Protein 1G1H (pdb70)

Organism: Homo sapiens (NCBI:txid9606)

GO terms:
  GO:0004721 phosphoprotein phosphatase activity (F, IMP)
  GO:0043407 negative regulation of MAP kinase activity (P, IMP)
  GO:2000646 positive regulation of receptor catabolic process (P, IMP)
  GO:0033157 regulation of intracellular protein transport (P, IMP)
  GO:0098554 cytoplasmic side of endoplasmic reticulum membrane (C, IDA)
  GO:1903898 negative regulation of PERK-mediated unfolded protein response (P, IDA)
  GO:0034620 cellular response to unfolded protein (P, TAS)
  GO:1903896 positive regulation of IRE1-mediated unfolded protein response (P, TAS)
  GO:0032991 protein-containing complex (C, IDA)
  GO:0004725 protein tyrosine phosphatase activity (F, IDA)
  GO:0035335 peptidyl-tyrosine dephosphorylation (P, IDA)
  GO:0005769 early endosome (C, IDA)
  GO:0005886 plasma membrane (C, IDA)
  GO:0030100 regulation of endocytosis (P, IDA)
  GO:0030968 endoplasmic reticulum unfolded protein response (P, IDA)
  GO:0035335 peptidyl-tyrosine dephosphorylation (P, IMP)
  GO:0035791 platelet-derived growth factor receptor-beta signaling pathway (P, IMP)
  GO:0009966 regulation of signal transduction (P, IMP)
  GO:0030036 actin cytoskeleton organization (P, IMP)
  GO:1902202 regulation of hepatocyte growth factor receptor signaling pathway (P, IMP)

InterPro domains:
  IPR000242 Tyrosine-specific protein phosphatase, PTPase domain [PF00102] (40-276)
  IPR000242 Tyrosine-specific protein phosphatase, PTPase domain [PR00700] (65-72)
  IPR000242 Tyrosine-specific protein phosphatase, PTPase domain [PR00700] (81-101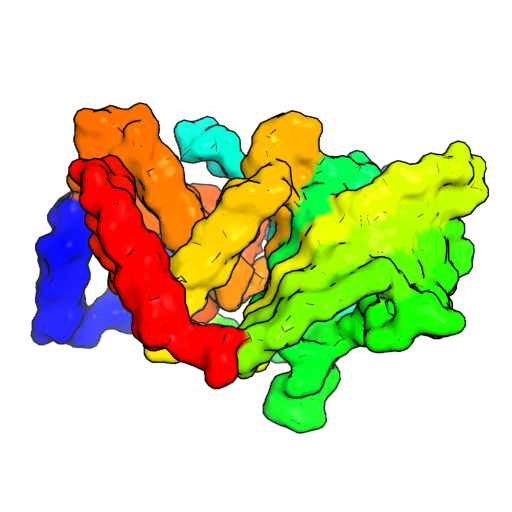)
  IPR000242 Tyrosine-specific protein phosphatase, PTPase domain [PR00700] (169-186)
  IPR000242 Tyrosine-specific protein phosphatase, PTPase domain [PR00700] (210-228)
  IPR000242 Tyrosine-specific protein phosphatase, PTPase domain [PR00700] (244-259)
  IPR000242 Tyrosine-specific protein phosphatase, PTPase domain [PR00700] (260-270)
  IPR000242 Tyrosine-specific protein phosphatase, P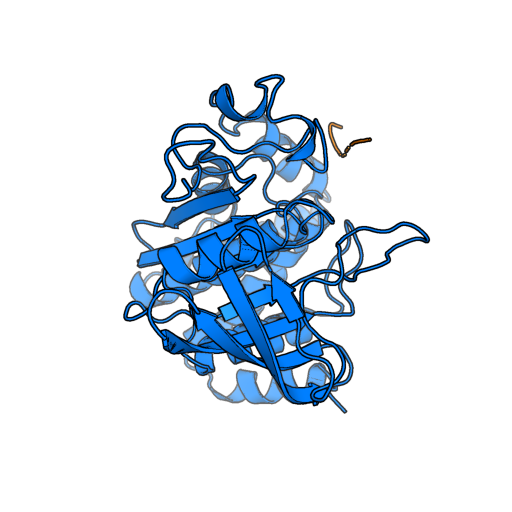TPase domain [PS50055] (3-277)
  IPR000242 Tyrosine-specific protein phosphatase, PTPase domain [SM00194] (15-279)
  IPR000387 Tyrosine-specific protein phosphatases domain [PS50056] (189-268)
  IPR003595 Protein-tyrosine phosphatase, catalytic [SM00404] (170-276)
  IPR012265 Protein-tyrosine phosphatase, non-receptor type-1/2 [PIRSF000926] (3-431)
  IPR016130 Protein-tyrosine phosphatase, active site [PS00383] (213-223)
  IPR029021 Protein-tyrosine phosphatase-like [G3DSA:3.90.190.10] (1-298)
  IPR029021 Protein-tyrosine phosphatase-like [SSF52799] (3-294)
  IPR051985 Non-receptor type tyrosine-specific phosphatase [PTHR46047] (1-428)

Solvent-accessible surface area: 14409 Å² total

Nearest PDB structures (foldseek):
  1g1f-assembly1_A  TM=1.000E+00  e=1.119E-59  Homo sapiens
  7s4f-assembly1_A  TM=9.954E-01  e=8.866E-60  Homo sapiens
  2nta-assembly1_A  TM=9.945E-01  e=3.015E-59  Homo sapiens
  6pg0-assembly1_A  TM=9.961E-01  e=5.724E-59  Homo sapiens
  8exi-assembly1_A  TM=9.938E-01  e=1.295E-58  Homo sapiens

Structure (mmCIF, N/CA/C/O backbone):
data_1G1H
#
_entry.id   1G1H
#
_cell.length_a   44.827
_cell.length_b   90.112
_cell.length_c   53.591
_cell.angle_alpha   90.00
_cell.angle_beta   99.21
_cell.angle_gamma   90.00
#
_symmetry.space_group_name_H-M   'P 1 21 1'
#
loop_
_entity.id
_entity.type
_entity.pdbx_description
1 polymer 'PROTEIN TYROSINE PHOSPHATASE 1B'
2 polymer 'BI-PHOSPHORYLATED PEPTIDE FROM THE INSULIN RECEPTOR KINASE'
3 water water
#
loop_
_atom_site.group_PDB
_atom_site.id
_atom_site.type_symbol
_atom_site.label_atom_id
_atom_site.label_alt_id
_atom_site.label_comp_id
_atom_site.label_asym_id
_atom_site.label_entity_id
_atom_site.label_seq_id
_atom_site.pdbx_PDB_ins_code
_atom_site.Cartn_x
_atom_site.Cartn_y
_atom_site.Cartn_z
_atom_site.occupancy
_atom_site.B_iso_or_equiv
_atom_site.auth_seq_id
_atom_site.auth_comp_id
_atom_site.auth_asym_id
_atom_site.auth_atom_id
_atom_site.pdbx_PDB_model_num
ATOM 1 N N . MET A 1 1 ? 7.433 17.975 24.165 1.00 66.05 1 MET A N 1
ATOM 2 C CA . MET A 1 1 ? 6.076 17.902 24.779 1.00 65.91 1 MET A CA 1
ATOM 3 C C . MET A 1 1 ? 5.867 16.527 25.428 1.00 65.07 1 MET A C 1
ATOM 4 O O . MET A 1 1 ? 4.807 16.269 26.008 1.00 65.57 1 MET A O 1
ATOM 9 N N . GLU A 1 2 ? 6.903 15.678 25.365 1.00 63.15 2 GLU A N 1
ATOM 10 C CA . GLU A 1 2 ? 6.925 14.294 25.891 1.00 61.23 2 GLU A CA 1
ATOM 11 C C . GLU A 1 2 ? 5.980 13.403 25.076 1.00 59.80 2 GLU A C 1
ATOM 12 O O . GLU A 1 2 ? 4.763 13.612 25.078 1.00 58.61 2 GLU A O 1
ATOM 18 N N . MET A 1 3 ? 6.553 12.370 24.456 1.00 59.00 3 MET A N 1
ATOM 19 C CA . MET A 1 3 ? 5.824 11.444 23.582 1.00 58.29 3 MET A CA 1
ATOM 20 C C . MET A 1 3 ? 4.607 10.655 24.068 1.00 57.11 3 MET A C 1
ATOM 21 O O . MET A 1 3 ? 3.640 10.542 23.316 1.00 57.19 3 MET A O 1
ATOM 26 N N . GLU A 1 4 ? 4.634 10.126 25.295 1.00 56.26 4 GLU A N 1
ATOM 27 C CA . GLU A 1 4 ? 3.496 9.349 25.811 1.00 55.87 4 GLU A CA 1
ATOM 28 C C . GLU A 1 4 ? 2.282 10.228 26.131 1.00 55.07 4 GLU A C 1
ATOM 29 O O . GLU A 1 4 ? 1.140 9.815 25.913 1.00 55.00 4 GLU A O 1
ATOM 35 N N . LYS A 1 5 ? 2.547 11.451 26.593 1.00 54.26 5 LYS A N 1
ATOM 36 C CA . LYS A 1 5 ? 1.501 12.426 26.911 1.00 53.37 5 LYS A CA 1
ATOM 37 C C . LYS A 1 5 ? 0.924 12.977 25.598 1.00 52.09 5 LYS A C 1
ATOM 38 O O . LYS A 1 5 ? -0.286 13.208 25.493 1.00 51.35 5 LYS A O 1
ATOM 44 N N . GLU A 1 6 ? 1.788 13.115 24.591 1.00 50.83 6 GLU A N 1
ATOM 45 C CA . GLU A 1 6 ? 1.392 13.610 23.274 1.00 49.97 6 GLU A CA 1
ATOM 46 C C . GLU A 1 6 ? 0.554 12.566 22.520 1.00 50.22 6 GLU A C 1
ATOM 47 O O . GLU A 1 6 ? -0.412 12.922 21.850 1.00 48.99 6 GLU A O 1
ATOM 53 N N . PHE A 1 7 ? 0.898 11.287 22.700 1.00 50.93 7 PHE A N 1
ATOM 54 C CA . PHE A 1 7 ? 0.208 10.151 22.068 1.00 52.16 7 PHE A CA 1
ATOM 55 C C . PHE A 1 7 ? -1.271 10.065 22.478 1.00 52.98 7 PHE A C 1
ATOM 56 O O . PHE A 1 7 ? -2.155 10.010 21.615 1.00 53.04 7 PHE A O 1
ATOM 64 N N . GLU A 1 8 ? -1.510 10.045 23.792 1.00 53.56 8 GLU A N 1
ATOM 65 C CA . GLU A 1 8 ? -2.850 9.952 24.382 1.00 54.70 8 GLU A CA 1
ATOM 66 C C . GLU A 1 8 ? -3.776 11.110 24.010 1.00 54.30 8 GLU A C 1
ATOM 67 O O . GLU A 1 8 ? -4.981 10.916 23.856 1.00 53.97 8 GLU A O 1
ATOM 73 N N . GLN A 1 9 ? -3.184 12.289 23.814 1.00 54.47 9 GLN A N 1
ATOM 74 C CA . GLN A 1 9 ? -3.902 13.512 23.444 1.00 55.06 9 GLN A CA 1
ATOM 75 C C . GLN A 1 9 ? -4.431 13.446 22.000 1.00 54.31 9 GLN A C 1
ATOM 76 O O . GLN A 1 9 ? -5.596 13.763 21.747 1.00 53.30 9 GLN A O 1
ATOM 82 N N . ILE A 1 10 ? -3.567 13.011 21.079 1.00 53.78 10 ILE A N 1
ATOM 83 C CA . ILE A 1 10 ? -3.894 12.892 19.652 1.00 53.03 10 ILE A CA 1
ATOM 84 C C . ILE A 1 10 ? -4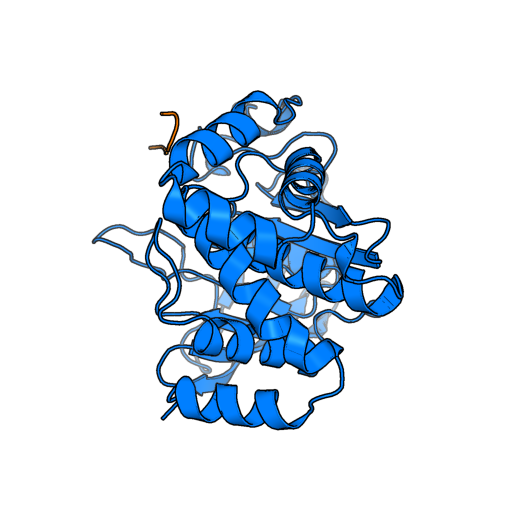.860 11.725 19.376 1.00 52.87 10 ILE A C 1
ATOM 85 O O . ILE A 1 10 ? -5.685 11.802 18.462 1.00 51.67 10 ILE A O 1
ATOM 90 N N . ASP A 1 11 ? -4.774 10.674 20.193 1.00 53.49 11 ASP A N 1
ATOM 91 C CA . ASP A 1 11 ? -5.646 9.505 20.059 1.00 54.72 11 ASP A CA 1
ATOM 92 C C . ASP A 1 11 ? -7.049 9.779 20.628 1.00 55.42 11 ASP A C 1
ATOM 93 O O . ASP A 1 11 ? -8.021 9.124 20.240 1.00 55.40 11 ASP A O 1
ATOM 98 N N . LYS A 1 12 ? -7.138 10.760 21.533 1.00 56.15 12 LYS A N 1
ATOM 99 C CA . LYS A 1 12 ? -8.403 11.175 22.153 1.00 56.82 12 LYS A CA 1
ATOM 100 C C . LYS A 1 12 ? -9.095 12.190 21.229 1.00 56.00 12 LYS A C 1
ATOM 101 O O . LYS A 1 12 ? -10.324 12.206 21.123 1.00 55.80 12 LYS A O 1
ATOM 107 N N . SER A 1 13 ? -8.286 13.013 20.557 1.00 55.50 13 SER A N 1
ATOM 108 C CA . SER A 1 13 ? -8.769 14.036 19.623 1.00 54.63 13 SER A CA 1
ATOM 109 C C . SER A 1 13 ? -9.028 13.480 18.225 1.00 53.54 13 SER A C 1
ATOM 110 O O . SER A 1 13 ? -9.810 14.060 17.466 1.00 53.22 13 SER A O 1
ATOM 113 N N . GLY A 1 14 ? -8.351 12.374 17.895 1.00 52.88 14 GLY A N 1
ATOM 114 C CA . GLY A 1 14 ? -8.477 11.726 16.591 1.00 51.80 14 GLY A CA 1
ATOM 115 C C . GLY A 1 14 ? -7.923 12.569 15.451 1.00 51.30 14 GLY A C 1
ATOM 116 O O . GLY A 1 14 ? -8.495 12.593 14.356 1.00 51.37 14 GLY A O 1
ATOM 117 N N . SER A 1 15 ? -6.816 13.261 15.720 1.00 50.08 15 SER A N 1
ATOM 118 C CA . SER A 1 15 ? -6.182 14.146 14.744 1.00 49.22 15 SER A CA 1
ATOM 119 C C . SER A 1 15 ? -4.859 13.641 14.142 1.00 47.71 15 SER A C 1
ATOM 120 O O . SER A 1 15 ? -3.987 14.448 13.788 1.00 46.56 15 SER A O 1
ATOM 123 N N . TRP A 1 16 ? -4.739 12.320 13.971 1.00 45.72 16 TRP A N 1
ATOM 124 C CA . TRP A 1 16 ? -3.532 11.705 13.403 1.00 44.32 16 TRP A CA 1
ATOM 125 C C . TRP A 1 16 ? -3.210 12.080 11.961 1.00 44.38 16 TRP A C 1
ATOM 126 O O . TRP A 1 16 ? -2.037 12.153 11.592 1.00 45.13 16 TRP A O 1
ATOM 137 N N . ALA A 1 17 ? -4.250 12.362 11.175 1.00 43.85 17 ALA A N 1
ATOM 138 C CA . ALA A 1 17 ? -4.106 12.756 9.773 1.00 43.48 17 ALA A CA 1
ATOM 139 C C . ALA A 1 17 ? -3.653 14.214 9.644 1.00 43.42 17 ALA A C 1
ATOM 140 O O . ALA A 1 17 ? -2.935 14.566 8.705 1.00 44.74 17 ALA A O 1
ATOM 142 N N . ALA A 1 18 ? -4.052 15.040 10.613 1.00 42.67 18 ALA A N 1
ATOM 143 C CA . ALA A 1 18 ? -3.708 16.462 10.651 1.00 41.84 18 ALA A CA 1
ATOM 144 C C . ALA A 1 18 ? -2.261 16.671 11.077 1.00 41.69 18 ALA A C 1
ATOM 145 O O . ALA A 1 18 ? -1.583 17.556 10.551 1.00 42.96 18 ALA A O 1
ATOM 147 N N . ILE A 1 19 ? -1.800 15.848 12.023 1.00 40.30 19 ILE A N 1
ATOM 148 C CA . ILE A 1 19 ? -0.424 15.894 12.535 1.00 39.17 19 ILE A CA 1
ATOM 149 C C . ILE A 1 19 ? 0.535 15.462 11.410 1.00 38.32 19 ILE A C 1
ATOM 150 O O . ILE A 1 19 ? 1.567 16.102 11.192 1.00 37.57 19 ILE A O 1
ATOM 155 N N . TYR A 1 20 ? 0.123 14.439 10.656 1.00 37.08 20 TYR A N 1
ATOM 156 C CA . TYR A 1 20 ? 0.895 13.891 9.540 1.00 35.96 20 TYR A CA 1
ATOM 157 C C . TYR A 1 20 ? 0.960 14.826 8.320 1.00 36.96 20 TYR A C 1
ATOM 158 O O . TYR A 1 20 ? 2.016 14.939 7.691 1.00 37.26 20 TYR A O 1
ATOM 167 N N . GLN A 1 21 ? -0.152 15.488 7.997 1.00 38.11 21 GLN A N 1
ATOM 168 C CA . GLN A 1 21 ? -0.198 16.420 6.863 1.00 39.04 21 GLN A CA 1
ATOM 169 C C . GLN A 1 21 ? 0.619 17.691 7.116 1.00 38.60 21 GLN A C 1
ATOM 170 O O . GLN A 1 21 ? 1.052 18.360 6.175 1.00 39.14 21 GLN A O 1
ATOM 176 N N . ASP A 1 22 ? 0.862 17.976 8.396 1.00 38.44 22 ASP A N 1
ATOM 177 C CA . ASP A 1 22 ? 1.638 19.134 8.835 1.00 39.32 22 ASP A CA 1
ATOM 178 C C . ASP A 1 22 ? 3.136 18.875 8.624 1.00 38.76 22 ASP A C 1
ATOM 179 O O . ASP A 1 22 ? 3.901 19.805 8.359 1.00 38.16 22 ASP A O 1
ATOM 184 N N . ILE A 1 23 ? 3.526 17.599 8.724 1.00 38.17 23 ILE A N 1
ATOM 185 C CA . ILE A 1 23 ? 4.905 17.144 8.528 1.00 37.37 23 ILE A CA 1
ATOM 186 C C . ILE A 1 23 ? 5.256 17.192 7.031 1.00 37.10 23 ILE A C 1
ATOM 187 O O . ILE A 1 23 ? 6.387 17.536 6.673 1.00 36.85 23 ILE A O 1
ATOM 192 N N . ARG A 1 24 ? 4.262 16.929 6.176 1.00 36.31 24 ARG A N 1
ATOM 193 C CA . ARG A 1 24 ? 4.433 16.958 4.717 1.00 36.82 24 ARG A CA 1
ATOM 194 C C . ARG A 1 24 ? 4.616 18.382 4.189 1.00 37.59 24 ARG A C 1
ATOM 195 O O . ARG A 1 24 ? 5.357 18.608 3.228 1.00 38.67 24 ARG A O 1
ATOM 203 N N . HIS A 1 25 ? 3.963 19.333 4.860 1.00 38.04 25 HIS A N 1
ATOM 204 C CA . HIS A 1 25 ? 4.010 20.754 4.514 1.00 37.62 25 HIS A CA 1
ATOM 205 C C . HIS A 1 25 ? 5.358 21.381 4.887 1.00 36.72 25 HIS A C 1
ATOM 206 O O . HIS A 1 25 ? 5.890 22.212 4.147 1.00 35.95 25 HIS A O 1
ATOM 213 N N . GLU A 1 26 ? 5.906 20.953 6.023 1.00 36.53 26 GLU A N 1
ATOM 214 C CA . GLU A 1 26 ? 7.180 21.458 6.530 1.00 36.17 26 GLU A CA 1
ATOM 215 C C . GLU A 1 26 ? 8.425 20.747 5.986 1.00 35.04 26 GLU A C 1
ATOM 216 O O . GLU A 1 26 ? 9.549 21.213 6.200 1.00 34.91 26 GLU A O 1
ATOM 222 N N . ALA A 1 27 ? 8.216 19.648 5.259 1.00 33.39 27 ALA A N 1
ATOM 223 C CA . ALA A 1 27 ? 9.297 18.845 4.679 1.00 31.81 27 ALA A CA 1
ATOM 224 C C . ALA A 1 27 ? 10.142 19.573 3.632 1.00 31.28 27 ALA A C 1
ATOM 225 O O . ALA A 1 27 ? 9.640 20.432 2.894 1.00 30.88 27 ALA A O 1
ATOM 227 N N . SER A 1 28 ? 11.427 19.218 3.591 1.00 30.13 28 SER A N 1
ATOM 228 C CA . SER A 1 28 ? 12.405 19.800 2.667 1.00 29.23 28 SER A CA 1
ATOM 229 C C . SER A 1 28 ? 12.169 19.416 1.208 1.00 28.68 28 SER A C 1
ATOM 230 O O . SER A 1 28 ? 11.624 18.344 0.917 1.00 27.55 28 SER A O 1
ATOM 233 N N . ASP A 1 29 ? 12.614 20.296 0.308 1.00 28.53 29 ASP A N 1
ATOM 234 C CA . ASP A 1 29 ? 12.519 20.096 -1.136 1.00 28.60 29 ASP A CA 1
ATOM 235 C C . ASP A 1 29 ? 13.883 20.477 -1.726 1.00 27.52 29 ASP A C 1
ATOM 236 O O . ASP A 1 29 ? 14.276 21.648 -1.690 1.00 28.59 29 ASP A O 1
ATOM 241 N N . PHE A 1 30 ? 14.620 19.474 -2.208 1.00 25.13 30 PHE A N 1
ATOM 242 C CA . PHE A 1 30 ? 15.948 19.673 -2.811 1.00 23.50 30 PHE A CA 1
ATOM 243 C C . PHE A 1 30 ? 15.948 19.140 -4.252 1.00 23.40 30 PHE A C 1
ATOM 244 O O . PHE A 1 30 ? 15.080 18.340 -4.598 1.00 22.88 30 PHE A O 1
ATOM 252 N N . PRO A 1 31 ? 16.889 19.598 -5.122 1.00 23.91 31 PRO A N 1
ATOM 253 C CA . PRO A 1 31 ? 16.914 19.101 -6.514 1.00 24.59 31 PRO A CA 1
ATOM 254 C C . PRO A 1 31 ? 17.308 17.626 -6.683 1.00 24.36 31 PRO A C 1
ATOM 255 O O . PRO A 1 31 ? 18.091 17.098 -5.891 1.00 23.56 31 PRO A O 1
ATOM 259 N N . CYS A 1 32 ? 16.757 16.996 -7.726 1.00 24.44 32 CYS A N 1
ATOM 260 C CA . CYS A 1 32 ? 17.015 15.591 -8.093 1.00 25.16 32 CYS A CA 1
ATOM 261 C C . CYS A 1 32 ? 17.353 15.568 -9.595 1.00 25.19 32 CYS A C 1
ATOM 262 O O . CYS A 1 32 ? 16.845 14.732 -10.350 1.00 24.34 32 CYS A O 1
ATOM 265 N N . ARG A 1 33 ? 18.244 16.472 -9.999 1.00 25.92 33 ARG A N 1
ATOM 266 C CA . ARG A 1 33 ? 18.672 16.650 -11.392 1.00 26.89 33 ARG A CA 1
ATOM 267 C C . ARG A 1 33 ? 19.251 15.419 -12.116 1.00 26.63 33 ARG A C 1
ATOM 268 O O . ARG A 1 33 ? 18.844 15.129 -13.246 1.00 25.77 33 ARG A O 1
ATOM 276 N N . VAL A 1 34 ? 20.167 14.696 -11.459 1.00 25.64 34 VAL A N 1
ATOM 277 C CA . VAL A 1 34 ? 20.802 13.494 -12.036 1.00 24.55 34 VAL A CA 1
ATOM 278 C C . VAL A 1 34 ? 19.789 12.355 -12.238 1.00 24.51 34 VAL A C 1
ATOM 279 O O . VAL A 1 34 ? 19.855 11.625 -13.232 1.00 24.50 34 VAL A O 1
ATOM 283 N N . ALA A 1 35 ? 18.837 12.249 -11.311 1.00 23.78 35 ALA A N 1
ATOM 284 C CA . ALA A 1 35 ? 17.795 11.226 -11.350 1.00 23.10 35 ALA A CA 1
ATOM 285 C C . ALA A 1 35 ? 16.796 11.398 -12.493 1.00 23.64 35 ALA A C 1
ATOM 286 O O . ALA A 1 35 ? 16.314 10.407 -13.047 1.00 22.64 35 ALA A O 1
ATOM 288 N N . LYS A 1 36 ? 16.528 12.656 -12.854 1.00 24.44 36 LYS A N 1
ATOM 289 C CA . LYS A 1 36 ? 15.592 13.008 -13.931 1.00 25.33 36 LYS A CA 1
ATOM 290 C C . LYS A 1 36 ? 16.197 12.986 -15.334 1.00 24.71 36 LYS A C 1
ATOM 291 O O . LYS A 1 36 ? 15.468 13.126 -16.314 1.00 25.85 36 LYS A O 1
ATOM 297 N N . LEU A 1 37 ? 17.519 12.802 -15.421 1.00 23.91 37 LEU A N 1
ATOM 298 C CA . LEU A 1 37 ? 18.256 12.739 -16.692 1.00 24.92 37 LEU A CA 1
ATOM 299 C C . LEU A 1 37 ? 17.708 11.596 -17.573 1.00 25.86 37 LEU A C 1
ATOM 300 O O . LEU A 1 37 ? 17.448 10.499 -17.062 1.00 26.27 37 LEU A O 1
ATOM 305 N N . PRO A 1 38 ? 17.457 11.857 -18.883 1.00 26.29 38 PRO A N 1
ATOM 306 C CA . PRO A 1 38 ? 16.923 10.852 -19.821 1.00 26.41 38 PRO A CA 1
ATOM 307 C C . PRO A 1 38 ? 17.586 9.472 -19.854 1.00 26.45 38 PRO A C 1
ATOM 308 O O . PRO A 1 38 ? 16.886 8.461 -19.905 1.00 26.54 38 PRO A O 1
ATOM 312 N N . LYS A 1 39 ? 18.918 9.437 -19.758 1.00 26.41 39 LYS A N 1
ATOM 313 C CA . LYS A 1 39 ? 19.683 8.185 -19.773 1.00 26.16 39 LYS A CA 1
ATOM 314 C C . LYS A 1 39 ? 19.460 7.293 -18.541 1.00 26.05 39 LYS A C 1
ATOM 315 O O . LYS A 1 39 ? 19.706 6.085 -18.591 1.00 25.61 39 LYS A O 1
ATOM 321 N N . ASN A 1 40 ? 18.964 7.902 -17.463 1.00 25.79 40 ASN A N 1
ATOM 322 C CA . ASN A 1 40 ? 18.702 7.212 -16.201 1.00 26.32 40 ASN A CA 1
ATOM 323 C C . ASN A 1 40 ? 17.245 6.798 -15.970 1.00 27.27 40 ASN A C 1
ATOM 324 O O . ASN A 1 40 ? 16.894 6.350 -14.874 1.00 28.35 40 ASN A O 1
ATOM 329 N N . LYS A 1 41 ? 16.420 6.899 -17.015 1.00 28.46 41 LYS A N 1
ATOM 330 C CA . LYS A 1 41 ? 14.994 6.549 -16.963 1.00 30.33 41 LYS A CA 1
ATOM 331 C C . LYS A 1 41 ? 14.762 5.080 -16.571 1.00 30.14 41 LYS A C 1
ATOM 332 O O . LYS A 1 41 ? 13.932 4.789 -15.701 1.00 29.77 41 LYS A O 1
ATOM 338 N N . ASN A 1 42 ? 15.550 4.178 -17.162 1.00 29.62 42 ASN A N 1
ATOM 339 C CA . ASN A 1 42 ? 15.445 2.743 -16.882 1.00 29.41 42 ASN A CA 1
ATOM 340 C C . ASN A 1 42 ? 16.145 2.271 -15.589 1.00 27.32 42 ASN A C 1
ATOM 341 O O . ASN A 1 42 ? 16.232 1.070 -15.323 1.00 27.15 42 ASN A O 1
ATOM 346 N N . ARG A 1 43 ? 16.660 3.225 -14.811 1.00 25.20 43 ARG A N 1
ATOM 347 C CA . ARG A 1 43 ? 17.316 2.932 -13.534 1.00 23.21 43 ARG A CA 1
ATOM 348 C C . ARG A 1 43 ? 16.403 3.299 -12.353 1.00 22.64 43 ARG A C 1
ATOM 349 O O . ARG A 1 43 ? 16.736 3.033 -11.193 1.00 22.12 43 ARG A O 1
ATOM 357 N N . ASN A 1 44 ? 15.237 3.870 -12.674 1.00 21.79 44 ASN A N 1
ATOM 358 C CA . ASN A 1 44 ? 14.226 4.277 -11.690 1.00 21.52 44 ASN A CA 1
ATOM 359 C C . ASN A 1 44 ? 12.949 3.413 -11.782 1.00 22.38 44 ASN A C 1
ATOM 360 O O . ASN A 1 44 ? 12.328 3.324 -12.849 1.00 22.24 44 ASN A O 1
ATOM 365 N N . ARG A 1 45 ? 12.553 2.800 -10.660 1.00 22.29 45 ARG A N 1
ATOM 366 C CA . ARG A 1 45 ? 11.349 1.953 -10.594 1.00 23.00 45 ARG A CA 1
ATOM 367 C C . ARG A 1 45 ? 10.058 2.788 -10.656 1.00 23.82 45 ARG A C 1
ATOM 368 O O . ARG A 1 45 ? 9.099 2.414 -11.338 1.00 24.37 45 ARG A O 1
ATOM 376 N N . TYR A 1 46 ? 10.048 3.907 -9.933 1.00 23.48 46 TYR A N 1
ATOM 377 C CA . TYR A 1 46 ? 8.907 4.822 -9.893 1.00 23.11 46 TYR A CA 1
ATOM 378 C C . TYR A 1 46 ? 9.386 6.222 -10.269 1.00 24.27 46 TYR A C 1
ATOM 379 O O . TYR A 1 46 ? 10.438 6.665 -9.799 1.00 25.41 46 TYR A O 1
ATOM 388 N N . ARG A 1 47 ? 8.600 6.927 -11.083 1.00 25.27 47 ARG A N 1
ATOM 389 C CA . ARG A 1 47 ? 8.952 8.282 -11.524 1.00 26.48 47 ARG A CA 1
ATOM 390 C C . ARG A 1 47 ? 8.708 9.369 -10.470 1.00 26.00 47 ARG A C 1
ATOM 391 O O . ARG A 1 47 ? 9.150 10.512 -10.633 1.00 25.00 47 ARG A O 1
ATOM 399 N N . ASP A 1 48 ? 8.006 9.000 -9.399 1.00 24.78 48 ASP A N 1
ATOM 400 C CA . ASP A 1 48 ? 7.695 9.919 -8.307 1.00 24.39 48 ASP A CA 1
ATOM 401 C C . ASP A 1 48 ? 8.569 9.755 -7.047 1.00 23.49 48 ASP A C 1
ATOM 402 O O . ASP A 1 48 ? 8.366 10.456 -6.050 1.00 23.62 48 ASP A O 1
ATOM 407 N N . VAL A 1 49 ? 9.491 8.790 -7.079 1.00 22.30 49 VAL A N 1
ATOM 408 C CA . VAL A 1 49 ? 10.431 8.552 -5.973 1.00 21.11 49 VAL A CA 1
ATOM 409 C C . VAL A 1 49 ? 11.856 8.667 -6.543 1.00 20.08 49 VAL A C 1
ATOM 410 O O . VAL A 1 49 ? 12.314 7.797 -7.292 1.00 19.65 49 VAL A O 1
ATOM 414 N N . SER A 1 50 ? 12.540 9.746 -6.166 1.00 19.13 50 SER A N 1
ATOM 415 C CA . SER A 1 50 ? 13.894 10.041 -6.632 1.00 18.93 50 SER A CA 1
ATOM 416 C C . SER A 1 50 ? 14.814 10.524 -5.503 1.00 19.60 50 SER A C 1
ATOM 417 O O . SER A 1 50 ? 14.339 11.111 -4.523 1.00 19.96 50 SER A O 1
ATOM 420 N N . PRO A 1 51 ? 16.137 10.237 -5.594 1.00 19.44 51 PRO A N 1
ATOM 421 C CA . PRO A 1 51 ? 17.059 10.696 -4.544 1.00 18.57 51 PRO A CA 1
ATOM 422 C C . PRO A 1 51 ? 17.554 12.124 -4.823 1.00 18.03 51 PRO A C 1
ATOM 423 O O . PRO A 1 51 ? 17.687 12.512 -5.986 1.00 20.67 51 PRO A O 1
ATOM 427 N N . PHE A 1 52 ? 17.806 12.899 -3.768 1.00 17.26 52 PHE A N 1
ATOM 428 C CA . PHE A 1 52 ? 18.341 14.265 -3.903 1.00 15.78 52 PHE A CA 1
ATOM 429 C C . PHE A 1 52 ? 19.810 14.165 -4.375 1.00 15.37 52 PHE A C 1
ATOM 430 O O . PHE A 1 52 ? 20.491 13.183 -4.066 1.00 13.45 52 PHE A O 1
ATOM 438 N N . ASP A 1 53 ? 20.289 15.177 -5.105 1.00 15.92 53 ASP A N 1
ATOM 439 C CA . ASP A 1 53 ? 21.673 15.206 -5.612 1.00 16.14 53 ASP A CA 1
ATOM 440 C C . ASP A 1 53 ? 22.738 15.256 -4.506 1.00 16.33 53 ASP A C 1
ATOM 441 O O . ASP A 1 53 ? 23.784 14.608 -4.621 1.00 17.00 53 ASP A O 1
ATOM 446 N N . HIS A 1 54 ? 22.429 15.956 -3.413 1.00 15.54 54 HIS A N 1
ATOM 447 C CA . HIS A 1 54 ? 23.367 16.117 -2.301 1.00 17.03 54 HIS A CA 1
ATOM 448 C C . HIS A 1 54 ? 23.652 14.891 -1.424 1.00 17.60 54 HIS A C 1
ATOM 449 O O . HIS A 1 54 ? 24.731 14.801 -0.831 1.00 17.85 54 HIS A O 1
ATOM 456 N N . SER A 1 55 ? 22.689 13.969 -1.352 1.00 16.73 55 SER A N 1
ATOM 457 C CA . SER A 1 55 ? 22.820 12.759 -0.535 1.00 15.67 55 SER A CA 1
ATOM 458 C C . SER A 1 55 ? 22.808 11.426 -1.287 1.00 16.11 55 SER A C 1
ATOM 459 O O . SER A 1 55 ? 22.803 10.360 -0.658 1.00 15.15 55 SER A O 1
ATOM 462 N N . ARG A 1 56 ? 22.829 11.474 -2.621 1.00 15.98 56 ARG A N 1
ATOM 463 C CA . ARG A 1 56 ? 22.821 10.249 -3.425 1.00 16.76 56 ARG A CA 1
ATOM 464 C C . ARG A 1 56 ? 24.141 9.465 -3.343 1.00 17.28 56 ARG A C 1
ATOM 465 O O . ARG 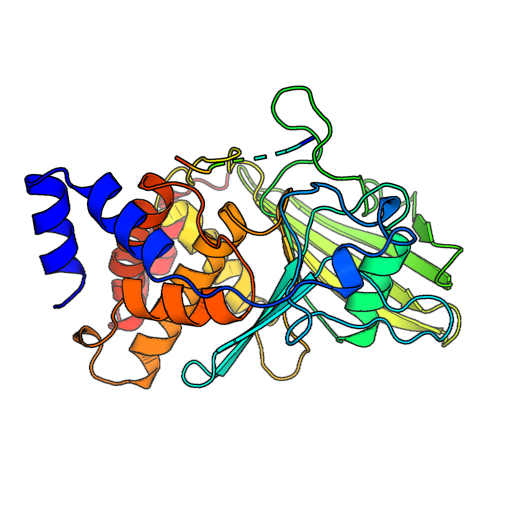A 1 56 ? 25.204 10.047 -3.082 1.00 16.29 56 ARG A O 1
ATOM 473 N N . ILE A 1 57 ? 24.038 8.141 -3.493 1.00 16.74 57 ILE A N 1
ATOM 474 C CA . ILE A 1 57 ? 25.198 7.255 -3.482 1.00 16.29 57 ILE A CA 1
ATOM 475 C C . ILE A 1 57 ? 25.724 7.154 -4.914 1.00 18.07 57 ILE A C 1
ATOM 476 O O . ILE A 1 57 ? 24.954 6.925 -5.849 1.00 18.23 57 ILE A O 1
ATOM 481 N N . LYS A 1 58 ? 27.036 7.336 -5.059 1.00 19.41 58 LYS A N 1
ATOM 482 C CA . LYS A 1 58 ? 27.714 7.271 -6.348 1.00 20.73 58 LYS A CA 1
ATOM 483 C C . LYS A 1 58 ? 28.506 5.980 -6.517 1.00 20.47 58 LYS A C 1
ATOM 484 O O . LYS A 1 58 ? 29.251 5.582 -5.625 1.00 19.48 58 LYS A O 1
ATOM 490 N N . LEU A 1 59 ? 28.309 5.320 -7.659 1.00 21.77 59 LEU A N 1
ATOM 491 C CA . LEU A 1 59 ? 29.032 4.092 -8.008 1.00 23.56 59 LEU A CA 1
ATOM 492 C C . LEU A 1 59 ? 30.429 4.525 -8.472 1.00 25.55 59 LEU A C 1
ATOM 493 O O . LEU A 1 59 ? 30.588 5.625 -9.011 1.00 25.61 59 LEU A O 1
ATOM 498 N N . HIS A 1 60 ? 31.435 3.681 -8.244 1.00 28.08 60 HIS A N 1
ATOM 499 C CA . HIS A 1 60 ? 32.810 4.015 -8.622 1.00 31.68 60 HIS A CA 1
ATOM 500 C C . HIS A 1 60 ? 33.173 3.607 -10.051 1.00 34.80 60 HIS A C 1
ATOM 501 O O . HIS A 1 60 ? 33.967 2.686 -10.267 1.00 36.48 60 HIS A O 1
ATOM 508 N N . GLN A 1 61 ? 32.554 4.278 -11.021 1.00 38.15 61 GLN A N 1
ATOM 509 C CA . GLN A 1 61 ? 32.805 4.030 -12.441 1.00 41.87 61 GLN A CA 1
ATOM 510 C C . GLN A 1 61 ? 32.614 5.282 -13.293 1.00 43.25 61 GLN A C 1
ATOM 511 O O . GLN A 1 61 ? 31.782 6.140 -12.976 1.00 43.10 61 GLN A O 1
ATOM 517 N N . GLU A 1 62 ? 33.400 5.364 -14.371 1.00 44.38 62 GLU A N 1
ATOM 518 C CA . GLU A 1 62 ? 33.404 6.496 -15.304 1.00 45.20 62 GLU A CA 1
ATOM 519 C C . GLU A 1 62 ? 32.184 6.631 -16.211 1.00 44.30 62 GLU A C 1
ATOM 520 O O . GLU A 1 62 ? 31.767 7.752 -16.518 1.00 44.58 62 GLU A O 1
ATOM 526 N N . ASP A 1 63 ? 31.624 5.492 -16.627 1.00 43.58 63 ASP A N 1
ATOM 527 C CA . ASP A 1 63 ? 30.452 5.426 -17.520 1.00 42.56 63 ASP A CA 1
ATOM 528 C C . ASP A 1 63 ? 29.228 6.173 -16.958 1.00 39.04 63 ASP A C 1
ATOM 529 O O . ASP A 1 63 ? 28.915 7.289 -17.394 1.00 38.88 63 ASP A O 1
ATOM 534 N N . ASN A 1 64 ? 28.588 5.566 -15.961 1.00 34.16 64 ASN A N 1
ATOM 535 C CA . ASN A 1 64 ? 27.411 6.126 -15.315 1.00 29.11 64 ASN A CA 1
ATOM 536 C C . ASN A 1 64 ? 27.501 5.760 -13.839 1.00 26.92 64 ASN A C 1
ATOM 537 O O . ASN A 1 64 ? 27.531 4.573 -13.496 1.00 26.42 64 ASN A O 1
ATOM 542 N N . ASP A 1 65 ? 27.516 6.783 -12.980 1.00 24.39 65 ASP A N 1
ATOM 543 C CA . ASP A 1 65 ? 27.609 6.594 -11.527 1.00 22.32 65 ASP A CA 1
ATOM 544 C C . ASP A 1 65 ? 26.263 6.553 -10.759 1.00 21.00 65 ASP A C 1
ATOM 545 O O . ASP A 1 65 ? 26.253 6.592 -9.521 1.00 20.46 65 ASP A O 1
ATOM 550 N N . TYR A 1 66 ? 25.153 6.448 -11.496 1.00 18.18 66 TYR A N 1
ATOM 551 C CA . TYR A 1 66 ? 23.812 6.459 -10.905 1.00 17.31 66 TYR A CA 1
ATOM 552 C C . TYR A 1 66 ? 23.160 5.159 -10.408 1.00 16.86 66 TYR A C 1
ATOM 553 O O . TYR A 1 66 ? 23.191 4.117 -11.073 1.00 16.99 66 TYR A O 1
ATOM 562 N N . ILE A 1 67 ? 22.476 5.320 -9.271 1.00 15.15 67 ILE A N 1
ATOM 563 C CA . ILE A 1 67 ? 21.671 4.304 -8.587 1.00 14.73 67 ILE A CA 1
ATOM 564 C C . ILE A 1 67 ? 20.661 5.092 -7.726 1.00 15.11 67 ILE A C 1
ATOM 565 O O . ILE A 1 67 ? 20.992 6.160 -7.177 1.00 14.81 67 ILE A O 1
ATOM 570 N N . ASN A 1 68 ? 19.416 4.620 -7.686 1.00 14.11 68 ASN A N 1
ATOM 571 C CA . ASN A 1 68 ? 18.369 5.266 -6.891 1.00 14.75 68 ASN A CA 1
ATOM 572 C C . ASN A 1 68 ? 18.599 4.840 -5.436 1.00 14.52 68 ASN A C 1
ATOM 573 O O . ASN A 1 68 ? 18.063 3.818 -4.984 1.00 14.97 68 ASN A O 1
ATOM 578 N N . ALA A 1 69 ? 19.455 5.607 -4.750 1.00 14.06 69 ALA A N 1
ATOM 579 C CA . ALA A 1 69 ? 19.844 5.367 -3.352 1.00 13.47 69 ALA A CA 1
ATOM 580 C C . ALA A 1 69 ? 20.277 6.654 -2.647 1.00 14.68 69 ALA A C 1
ATOM 581 O O . ALA A 1 69 ? 20.852 7.542 -3.283 1.00 13.48 69 ALA A O 1
ATOM 583 N N . SER A 1 70 ? 20.051 6.712 -1.327 1.00 15.04 70 SER A N 1
ATOM 584 C CA . SER A 1 70 ? 20.385 7.880 -0.495 1.00 15.32 70 SER A CA 1
ATOM 585 C C . SER A 1 70 ? 21.061 7.545 0.845 1.00 15.22 70 SER A C 1
ATOM 586 O O . SER A 1 70 ? 20.709 6.552 1.487 1.00 14.33 70 SER A O 1
ATOM 589 N N . LEU A 1 71 ? 21.975 8.414 1.292 1.00 15.43 71 LEU A N 1
ATOM 590 C CA . LEU A 1 71 ? 22.679 8.238 2.577 1.00 15.59 71 LEU A CA 1
ATOM 591 C C . LEU A 1 71 ? 22.032 9.106 3.646 1.00 16.81 71 LEU A C 1
ATOM 592 O O . LEU A 1 71 ? 22.056 10.337 3.540 1.00 16.63 71 LEU A O 1
ATOM 597 N N . ILE A 1 72 ? 21.438 8.459 4.653 1.00 17.68 72 ILE A N 1
ATOM 598 C CA . ILE A 1 72 ? 20.803 9.158 5.773 1.00 20.23 72 ILE A CA 1
ATOM 599 C C . ILE A 1 72 ? 21.864 9.204 6.883 1.00 22.88 72 ILE A C 1
ATOM 600 O O . ILE A 1 72 ? 22.191 8.168 7.475 1.00 23.12 72 ILE A O 1
ATOM 605 N N . LYS A 1 73 ? 22.400 10.397 7.141 1.00 24.15 73 LYS A N 1
ATOM 606 C CA . LYS A 1 73 ? 23.445 10.602 8.145 1.00 27.01 73 LYS A CA 1
ATOM 607 C C . LYS A 1 73 ? 22.905 11.337 9.372 1.00 27.29 73 LYS A C 1
ATOM 608 O O . LYS A 1 73 ? 22.631 12.538 9.313 1.00 28.54 73 LYS A O 1
ATOM 614 N N . MET A 1 74 ? 22.720 10.599 10.467 1.00 28.00 74 MET A N 1
ATOM 615 C CA . MET A 1 74 ? 22.205 11.167 11.721 1.00 29.51 74 MET A CA 1
ATOM 616 C C . MET A 1 74 ? 23.364 11.514 12.659 1.00 29.78 74 MET A C 1
ATOM 617 O O . MET A 1 74 ? 23.913 10.646 13.342 1.00 28.43 74 MET A O 1
ATOM 622 N N . GLU A 1 75 ? 23.701 12.804 12.670 1.00 31.10 75 GLU A N 1
ATOM 623 C CA . GLU A 1 75 ? 24.801 13.402 13.437 1.00 33.21 75 GLU A CA 1
ATOM 624 C C . GLU A 1 75 ? 24.861 13.101 14.939 1.00 33.00 75 GLU A C 1
ATOM 625 O O . GLU A 1 75 ? 25.828 12.491 15.408 1.00 32.98 75 GLU A O 1
ATOM 631 N N . GLU A 1 76 ? 23.821 13.510 15.668 1.00 33.10 76 GLU A N 1
ATOM 632 C CA . GLU A 1 76 ? 23.728 13.332 17.120 1.00 33.52 76 GLU A CA 1
ATOM 633 C C . GLU A 1 76 ? 23.597 11.872 17.574 1.00 33.72 76 GLU A C 1
ATOM 634 O O . GLU A 1 76 ? 24.168 11.489 18.600 1.00 34.52 76 GLU A O 1
ATOM 640 N N . ALA A 1 77 ? 22.866 11.066 16.801 1.00 32.56 77 ALA A N 1
ATOM 641 C CA . ALA A 1 77 ? 22.656 9.652 17.116 1.00 31.78 77 ALA A CA 1
ATOM 642 C C . ALA A 1 77 ? 23.838 8.750 16.748 1.00 31.61 77 ALA A C 1
ATOM 643 O O . ALA A 1 77 ? 23.926 7.617 17.229 1.00 33.19 77 ALA A O 1
ATOM 645 N N . GLN A 1 78 ? 24.747 9.274 15.921 1.00 31.11 78 GLN A N 1
ATOM 646 C CA . GLN A 1 78 ? 25.954 8.580 15.442 1.00 31.75 78 GLN A CA 1
ATOM 647 C C . GLN A 1 78 ? 25.711 7.265 14.684 1.00 30.50 78 GLN A C 1
ATOM 648 O O . GLN A 1 78 ? 26.405 6.266 14.904 1.00 29.78 78 GLN A O 1
ATOM 654 N N . ARG A 1 79 ? 24.725 7.289 13.782 1.00 28.45 79 ARG A N 1
ATOM 655 C CA . ARG A 1 79 ? 24.367 6.129 12.956 1.00 25.31 79 ARG A CA 1
ATOM 656 C C . ARG A 1 79 ? 23.973 6.555 11.543 1.00 23.30 79 ARG A C 1
ATOM 657 O O . ARG A 1 79 ? 23.308 7.576 11.352 1.00 22.57 79 ARG A O 1
ATOM 665 N N . SER A 1 80 ? 24.383 5.745 10.568 1.00 22.00 80 SER A N 1
ATOM 666 C CA . SER A 1 80 ? 24.089 5.966 9.157 1.00 19.79 80 SER A CA 1
ATOM 667 C C . SER A 1 80 ? 23.370 4.770 8.515 1.00 19.15 80 SER A C 1
ATOM 668 O O . SER A 1 80 ? 23.589 3.616 8.907 1.00 17.88 80 SER A O 1
ATOM 671 N N . TYR A 1 81 ? 22.494 5.071 7.548 1.00 17.83 81 TYR A N 1
ATOM 672 C CA . TYR A 1 81 ? 21.717 4.070 6.795 1.00 15.98 81 TYR A CA 1
ATOM 673 C C . TYR A 1 81 ? 21.702 4.454 5.310 1.00 15.32 81 TYR A C 1
ATOM 674 O O . TYR A 1 81 ? 21.786 5.642 4.965 1.00 16.76 81 TYR A O 1
ATOM 683 N N . ILE A 1 82 ? 21.595 3.453 4.441 1.00 13.45 82 ILE A N 1
ATOM 684 C CA . ILE A 1 82 ? 21.460 3.680 2.998 1.00 14.18 82 ILE A CA 1
ATOM 685 C C . ILE A 1 82 ? 20.061 3.157 2.641 1.00 14.53 82 ILE A C 1
ATOM 686 O O . ILE A 1 82 ? 19.762 1.979 2.873 1.00 14.90 82 ILE A O 1
ATOM 691 N N . LEU A 1 83 ? 19.179 4.054 2.198 1.00 14.96 83 LEU A N 1
ATOM 692 C CA . LEU A 1 83 ? 17.826 3.655 1.784 1.00 14.59 83 LEU A CA 1
ATOM 693 C C . LEU A 1 83 ? 17.753 3.655 0.260 1.00 14.35 83 LEU A C 1
ATOM 694 O O . LEU A 1 83 ? 18.064 4.660 -0.388 1.00 14.79 83 LEU A O 1
ATOM 699 N N . THR A 1 84 ? 17.365 2.512 -0.303 1.00 14.42 84 THR A N 1
ATOM 700 C CA . THR A 1 84 ? 17.276 2.337 -1.754 1.00 13.56 84 THR A CA 1
ATOM 701 C C . THR A 1 84 ? 15.969 1.647 -2.187 1.00 14.20 84 THR A C 1
ATOM 702 O O . THR A 1 84 ? 15.229 1.136 -1.357 1.00 13.57 84 THR A O 1
ATOM 706 N N . GLN A 1 85 ? 15.696 1.638 -3.489 1.00 15.54 85 GLN A N 1
ATOM 707 C CA . GLN A 1 85 ? 14.499 0.984 -4.037 1.00 16.14 85 GLN A CA 1
ATOM 708 C C . GLN A 1 85 ? 14.766 -0.516 -4.201 1.00 16.55 85 GLN A C 1
ATOM 709 O O . GLN A 1 85 ? 15.920 -0.958 -4.112 1.00 17.49 85 GLN A O 1
ATOM 715 N N . GLY A 1 86 ? 13.700 -1.281 -4.448 1.00 17.02 86 GLY A N 1
ATOM 716 C CA . GLY A 1 86 ? 13.825 -2.708 -4.707 1.00 16.71 86 GLY A CA 1
ATOM 717 C C . GLY A 1 86 ? 14.404 -2.749 -6.116 1.00 17.48 86 GLY A C 1
ATOM 718 O O . GLY A 1 86 ? 13.791 -2.179 -7.022 1.00 17.58 86 GLY A O 1
ATOM 719 N N . PRO A 1 87 ? 15.590 -3.353 -6.334 1.00 17.94 87 PRO A N 1
ATOM 720 C CA . PRO A 1 87 ? 16.189 -3.395 -7.678 1.00 19.21 87 PRO A CA 1
ATOM 721 C C . PRO A 1 87 ? 15.385 -3.986 -8.846 1.00 19.45 87 PRO A C 1
ATOM 722 O O . PRO A 1 87 ? 14.506 -4.823 -8.653 1.00 19.30 87 PRO A O 1
ATOM 726 N N . LEU A 1 88 ? 15.657 -3.437 -10.032 1.00 19.59 88 LEU A N 1
ATOM 727 C CA . LEU A 1 88 ? 15.050 -3.820 -11.308 1.00 20.69 88 LEU A CA 1
ATOM 728 C C . LEU A 1 88 ? 15.936 -4.906 -11.958 1.00 21.35 88 LEU A C 1
ATOM 729 O O . LEU A 1 88 ? 17.084 -5.083 -11.529 1.00 22.20 88 LEU A O 1
ATOM 734 N N . PRO A 1 89 ? 15.418 -5.668 -12.966 1.00 21.77 89 PRO A N 1
ATOM 735 C CA . PRO A 1 89 ? 16.226 -6.714 -13.626 1.00 22.23 89 PRO A CA 1
ATOM 736 C C . PRO A 1 89 ? 17.585 -6.261 -14.174 1.00 22.51 89 PRO A C 1
ATOM 737 O O . PRO A 1 89 ? 18.533 -7.051 -14.228 1.00 22.76 89 PRO A O 1
ATOM 741 N N . ASN A 1 90 ? 17.675 -4.975 -14.513 1.00 21.86 90 ASN A N 1
ATOM 742 C CA . ASN A 1 90 ? 18.899 -4.374 -15.049 1.00 21.66 90 ASN A CA 1
ATOM 743 C C . ASN A 1 90 ? 19.782 -3.650 -14.012 1.00 20.78 90 ASN A C 1
ATOM 744 O O . ASN A 1 90 ? 20.896 -3.242 -14.341 1.00 19.79 90 ASN A O 1
ATOM 749 N N . THR A 1 91 ? 19.285 -3.477 -12.781 1.00 19.39 91 THR A N 1
ATOM 750 C CA . THR A 1 91 ? 20.059 -2.792 -11.736 1.00 19.58 91 THR A CA 1
ATOM 751 C C . THR A 1 91 ? 20.551 -3.686 -10.588 1.00 19.26 91 THR A C 1
ATOM 752 O O . THR A 1 91 ? 21.102 -3.177 -9.609 1.00 19.21 91 THR A O 1
ATOM 756 N N . CYS A 1 92 ? 20.392 -5.008 -10.727 1.00 19.16 92 CYS A N 1
ATOM 757 C CA . CYS A 1 92 ? 20.831 -5.974 -9.708 1.00 19.64 92 CYS A CA 1
ATOM 758 C C . CYS A 1 92 ? 22.351 -5.982 -9.525 1.00 19.54 92 CYS A C 1
ATOM 759 O O . CYS A 1 92 ? 22.848 -6.215 -8.416 1.00 19.44 92 CYS A O 1
ATOM 762 N N . GLY A 1 93 ? 23.070 -5.717 -10.618 1.00 18.66 93 GLY A N 1
ATOM 763 C CA . GLY A 1 93 ? 24.524 -5.670 -10.596 1.00 18.31 93 GLY A CA 1
ATOM 764 C C . GLY A 1 93 ? 25.012 -4.433 -9.866 1.00 18.31 93 GLY A C 1
ATOM 765 O O . GLY A 1 93 ? 25.955 -4.519 -9.073 1.00 18.19 93 GLY A O 1
ATOM 766 N N . HIS A 1 94 ? 24.323 -3.308 -10.100 1.00 17.90 94 HIS A N 1
ATOM 767 C CA . HIS A 1 94 ? 24.625 -2.009 -9.480 1.00 17.11 94 HIS A CA 1
ATOM 768 C C . HIS A 1 94 ? 24.396 -2.042 -7.968 1.00 17.39 94 HIS A C 1
ATOM 769 O O . HIS A 1 94 ? 25.165 -1.441 -7.212 1.00 17.07 94 HIS A O 1
ATOM 776 N N . PHE A 1 95 ? 23.343 -2.760 -7.552 1.00 17.34 95 PHE A N 1
ATOM 777 C CA . PHE A 1 95 ? 22.953 -2.934 -6.144 1.00 15.37 95 PHE A CA 1
ATOM 778 C C . PHE A 1 95 ? 24.094 -3.567 -5.360 1.00 15.81 95 PHE A C 1
ATOM 779 O O . PHE A 1 95 ? 24.497 -3.035 -4.327 1.00 17.42 95 PHE A O 1
ATOM 787 N N . TRP A 1 96 ? 24.582 -4.714 -5.836 1.00 15.14 96 TRP A N 1
ATOM 788 C CA . TRP A 1 96 ? 25.675 -5.406 -5.169 1.00 15.22 96 TRP A CA 1
ATOM 789 C C . TRP A 1 96 ? 27.032 -4.694 -5.268 1.00 16.27 96 TRP A C 1
ATOM 790 O O . TRP A 1 96 ? 27.881 -4.877 -4.392 1.00 16.94 96 TRP A O 1
ATOM 801 N N . GLU A 1 97 ? 27.200 -3.835 -6.286 1.00 17.20 97 GLU A N 1
ATOM 802 C CA . GLU A 1 97 ? 28.426 -3.034 -6.474 1.00 18.05 97 GLU A CA 1
ATOM 803 C C . GLU A 1 97 ? 28.481 -1.986 -5.351 1.00 18.37 97 GLU A C 1
ATOM 804 O O . GLU A 1 97 ? 29.539 -1.741 -4.775 1.00 18.19 97 GLU A O 1
ATOM 810 N N . MET A 1 98 ? 27.312 -1.423 -5.029 1.00 17.43 98 MET A N 1
ATOM 811 C CA . MET A 1 98 ? 27.149 -0.429 -3.971 1.00 18.02 98 MET A CA 1
ATOM 812 C C . MET A 1 98 ? 27.474 -1.046 -2.600 1.00 17.88 98 MET A C 1
ATOM 813 O O . MET A 1 98 ? 28.208 -0.443 -1.823 1.00 18.83 98 MET A O 1
ATOM 818 N N . VAL A 1 99 ? 26.978 -2.265 -2.351 1.00 17.45 99 VAL A N 1
ATOM 819 C CA . VAL A 1 99 ? 27.215 -3.004 -1.097 1.00 17.09 99 VAL A CA 1
ATOM 820 C C . VAL A 1 99 ? 28.725 -3.238 -0.872 1.00 18.37 99 VAL A C 1
ATOM 821 O O . VAL A 1 99 ? 29.232 -3.044 0.242 1.00 19.00 99 VAL A O 1
ATOM 825 N N . TRP A 1 100 ? 29.429 -3.596 -1.948 1.00 17.68 100 TRP A N 1
ATOM 826 C CA . TRP A 1 100 ? 30.865 -3.840 -1.913 1.00 18.02 100 TRP A CA 1
ATOM 827 C C . TRP A 1 100 ? 31.650 -2.553 -1.634 1.00 18.68 100 TRP A C 1
ATOM 828 O O . TRP A 1 100 ? 32.478 -2.512 -0.716 1.00 19.99 100 TRP A O 1
ATOM 839 N N . GLU A 1 101 ? 31.381 -1.526 -2.440 1.00 18.94 101 GLU A N 1
ATOM 840 C CA . GLU A 1 101 ? 32.041 -0.225 -2.356 1.00 18.58 101 GLU A CA 1
ATOM 841 C C . GLU A 1 101 ? 31.797 0.562 -1.071 1.00 19.96 101 GLU A C 1
ATOM 842 O O . GLU A 1 101 ? 32.715 1.230 -0.577 1.00 20.65 101 GLU A O 1
ATOM 848 N N . GLN A 1 102 ? 30.591 0.445 -0.508 1.00 19.47 102 GLN A N 1
ATOM 849 C CA . GLN A 1 102 ? 30.247 1.130 0.743 1.00 18.29 102 GLN A CA 1
ATOM 850 C C . GLN A 1 102 ? 30.554 0.309 1.999 1.00 18.75 102 GLN A C 1
ATOM 851 O O . GLN A 1 102 ? 30.329 0.775 3.121 1.00 17.76 102 GLN A O 1
ATOM 857 N N . LYS A 1 103 ? 31.087 -0.903 1.786 1.00 19.72 103 LYS A N 1
ATOM 858 C CA . LYS A 1 103 ? 31.507 -1.861 2.832 1.00 20.14 103 LYS A CA 1
ATOM 859 C C . LYS A 1 103 ? 30.432 -2.282 3.841 1.00 20.37 103 LYS A C 1
ATOM 860 O O . LYS A 1 103 ? 30.723 -2.501 5.028 1.00 19.66 103 LYS A O 1
ATOM 866 N N . SER A 1 104 ? 29.195 -2.400 3.354 1.00 19.84 104 SER A N 1
ATOM 867 C CA . SER A 1 104 ? 28.043 -2.801 4.170 1.00 19.16 104 SER A CA 1
ATOM 868 C C . SER A 1 104 ? 28.137 -4.279 4.565 1.00 19.77 104 SER A C 1
ATOM 869 O O . SER A 1 104 ? 28.708 -5.082 3.828 1.00 19.12 104 SER A O 1
ATOM 872 N N . ARG A 1 105 ? 27.587 -4.618 5.730 1.00 20.81 105 ARG A N 1
ATOM 873 C CA . ARG A 1 105 ? 27.601 -5.990 6.229 1.00 22.49 105 ARG A CA 1
ATOM 874 C C . ARG A 1 105 ? 26.192 -6.587 6.353 1.00 20.33 105 ARG A C 1
ATOM 875 O O . ARG A 1 105 ? 26.047 -7.801 6.489 1.00 21.50 105 ARG A O 1
ATOM 883 N N . GLY A 1 106 ? 25.165 -5.740 6.290 1.00 19.48 106 GLY A N 1
ATOM 884 C CA . GLY A 1 106 ? 23.793 -6.212 6.398 1.00 17.59 106 GLY A CA 1
ATOM 885 C C . GLY A 1 106 ? 22.805 -5.571 5.439 1.00 17.66 106 GLY A C 1
ATOM 886 O O . GLY A 1 106 ? 22.986 -4.416 5.056 1.00 18.86 106 GLY A O 1
ATOM 887 N N . VAL A 1 107 ? 21.811 -6.348 4.990 1.00 16.35 107 VAL A N 1
ATOM 888 C CA . VAL A 1 107 ? 20.746 -5.866 4.096 1.00 13.95 107 VAL A CA 1
ATOM 889 C C . VAL A 1 107 ? 19.381 -6.187 4.744 1.00 14.76 107 VAL A C 1
ATOM 890 O O . VAL A 1 107 ? 19.055 -7.354 4.987 1.00 14.93 107 VAL A O 1
ATOM 894 N N . VAL A 1 108 ? 18.599 -5.143 5.015 1.00 13.42 108 VAL A N 1
ATOM 895 C CA . VAL A 1 108 ? 17.273 -5.267 5.620 1.00 14.38 108 VAL A CA 1
ATOM 896 C C . VAL A 1 108 ? 16.205 -5.108 4.519 1.00 16.14 108 VAL A C 1
ATOM 897 O O . VAL A 1 108 ? 16.082 -4.043 3.905 1.00 15.12 108 VAL A O 1
ATOM 901 N N . MET A 1 109 ? 15.486 -6.196 4.237 1.00 18.24 109 MET A N 1
ATOM 902 C CA . MET A 1 109 ? 14.431 -6.215 3.216 1.00 19.08 109 MET A CA 1
ATOM 903 C C . MET A 1 109 ? 13.088 -6.276 3.945 1.00 21.00 109 MET A C 1
ATOM 904 O O . MET A 1 109 ? 12.821 -7.222 4.697 1.00 21.95 109 MET A O 1
ATOM 909 N N . LEU A 1 110 ? 12.253 -5.260 3.718 1.00 20.60 110 LEU A N 1
ATOM 910 C CA . LEU A 1 110 ? 10.950 -5.158 4.378 1.00 20.86 110 LEU A CA 1
ATOM 911 C C . LEU A 1 110 ? 9.723 -5.460 3.504 1.00 21.71 110 LEU A C 1
ATOM 912 O O . LEU A 1 110 ? 8.580 -5.272 3.945 1.00 22.06 110 LEU A O 1
ATOM 917 N N . ASN A 1 111 ? 9.964 -5.992 2.305 1.00 21.78 111 ASN A N 1
ATOM 918 C CA . ASN A 1 111 ? 8.898 -6.332 1.360 1.00 22.87 111 ASN A CA 1
ATOM 919 C C . ASN A 1 111 ? 9.049 -7.748 0.807 1.00 23.97 111 ASN A C 1
ATOM 920 O O . ASN A 1 111 ? 9.959 -8.485 1.189 1.00 23.37 111 ASN A O 1
ATOM 925 N N . ARG A 1 112 ? 8.175 -8.077 -0.144 1.00 25.67 112 ARG A N 1
ATOM 926 C CA . ARG A 1 112 ? 8.180 -9.355 -0.847 1.00 28.17 112 ARG A CA 1
ATOM 927 C C . ARG A 1 112 ? 8.347 -9.069 -2.332 1.00 27.93 112 ARG A C 1
ATOM 928 O O . ARG A 1 112 ? 8.075 -7.954 -2.786 1.00 28.78 112 ARG A O 1
ATOM 936 N N . VAL A 1 113 ? 8.812 -10.074 -3.075 1.00 28.33 113 VAL A N 1
ATOM 937 C CA . VAL A 1 113 ? 9.033 -9.993 -4.528 1.00 28.78 113 VAL A CA 1
ATOM 938 C C . VAL A 1 113 ? 7.718 -9.680 -5.274 1.00 29.12 113 VAL A C 1
ATOM 939 O O . VAL A 1 113 ? 7.696 -8.846 -6.185 1.00 27.31 113 VAL A O 1
ATOM 943 N N . MET A 1 114 ? 6.631 -10.319 -4.838 1.00 30.61 114 MET A N 1
ATOM 944 C CA . MET A 1 114 ? 5.313 -10.109 -5.427 1.00 33.26 114 MET A CA 1
ATOM 945 C C . MET A 1 114 ? 4.289 -9.727 -4.355 1.00 33.07 114 MET A C 1
ATOM 946 O O . MET A 1 114 ? 4.055 -10.485 -3.412 1.00 32.95 114 MET A O 1
ATOM 951 N N . GLU A 1 115 ? 3.732 -8.523 -4.488 1.00 33.10 115 GLU A N 1
ATOM 952 C CA . GLU A 1 115 ? 2.713 -7.998 -3.570 1.00 34.17 115 GLU A CA 1
ATOM 953 C C . GLU A 1 115 ? 1.530 -7.529 -4.408 1.00 34.70 115 GLU A C 1
ATOM 954 O O . GLU A 1 115 ? 1.702 -6.763 -5.367 1.00 33.84 115 GLU A O 1
ATOM 960 N N . LYS A 1 116 ? 0.332 -7.972 -4.019 1.00 36.03 116 LYS A N 1
ATOM 961 C CA . LYS A 1 116 ? -0.936 -7.644 -4.693 1.00 36.61 116 LYS A CA 1
ATOM 962 C C . LYS A 1 116 ? -0.948 -7.977 -6.199 1.00 36.69 116 LYS A C 1
ATOM 963 O O . LYS A 1 116 ? -1.342 -7.146 -7.032 1.00 36.05 116 LYS A O 1
ATOM 969 N N . GLY A 1 117 ? -0.465 -9.179 -6.532 1.00 36.84 117 GLY A N 1
ATOM 970 C CA . GLY A 1 117 ? -0.420 -9.653 -7.915 1.00 37.59 117 GLY A CA 1
ATOM 971 C C . GLY A 1 117 ? 0.527 -8.969 -8.899 1.00 38.02 117 GLY A C 1
ATOM 972 O O . GLY A 1 117 ? 0.480 -9.249 -10.105 1.00 38.30 117 GLY A O 1
ATOM 973 N N . SER A 1 118 ? 1.394 -8.096 -8.387 1.00 37.64 118 SER A N 1
ATOM 974 C CA . SER A 1 118 ? 2.355 -7.353 -9.202 1.00 37.15 118 SER A CA 1
ATOM 975 C C . SER A 1 118 ? 3.786 -7.520 -8.674 1.00 35.77 118 SER A C 1
ATOM 976 O O . SER A 1 118 ? 3.996 -7.647 -7.463 1.00 36.09 118 SER A O 1
ATOM 979 N N . LEU A 1 119 ? 4.758 -7.513 -9.587 1.00 34.20 119 LEU A N 1
ATOM 980 C CA . LEU A 1 119 ? 6.179 -7.633 -9.241 1.00 33.06 119 LEU A CA 1
ATOM 981 C C . LEU A 1 119 ? 6.656 -6.308 -8.642 1.00 31.95 119 LEU A C 1
ATOM 982 O O . LEU A 1 119 ? 6.566 -5.262 -9.287 1.00 32.07 119 LEU A O 1
ATOM 987 N N . LYS A 1 120 ? 7.115 -6.360 -7.391 1.00 30.76 120 LYS A N 1
ATOM 988 C CA . LYS A 1 120 ? 7.575 -5.171 -6.669 1.00 29.52 120 LYS A CA 1
ATOM 989 C C . LYS A 1 120 ? 9.085 -5.076 -6.463 1.00 27.99 120 LYS A C 1
ATOM 990 O O . LYS A 1 120 ? 9.597 -4.006 -6.124 1.00 28.48 120 LYS A O 1
ATOM 996 N N . CYS A 1 121 ? 9.783 -6.195 -6.659 1.00 26.28 121 CYS A N 1
ATOM 997 C CA . CYS A 1 121 ? 11.240 -6.287 -6.489 1.00 24.74 121 CYS A CA 1
ATOM 998 C C . CYS A 1 121 ? 11.756 -7.510 -7.250 1.00 23.43 121 CYS A C 1
ATOM 999 O O . CYS A 1 121 ? 11.093 -8.544 -7.276 1.00 22.69 121 CYS A O 1
ATOM 1002 N N . ALA A 1 122 ? 12.931 -7.390 -7.873 1.00 21.84 122 ALA A N 1
ATOM 1003 C CA . ALA A 1 122 ? 13.533 -8.516 -8.604 1.00 20.37 122 ALA A CA 1
ATOM 1004 C C . ALA A 1 122 ? 14.115 -9.518 -7.599 1.00 19.91 122 ALA A C 1
ATOM 1005 O O . ALA A 1 122 ? 14.296 -9.186 -6.416 1.00 18.87 122 ALA A O 1
ATOM 1007 N N . GLN A 1 123 ? 14.356 -10.746 -8.065 1.00 19.60 123 GLN A N 1
ATOM 1008 C CA . GLN A 1 123 ? 14.928 -11.820 -7.246 1.00 19.58 123 GLN A CA 1
ATOM 1009 C C . GLN A 1 123 ? 16.468 -11.672 -7.327 1.00 19.70 123 GLN A C 1
ATOM 1010 O O . GLN A 1 123 ? 17.145 -12.410 -8.056 1.00 19.85 123 GLN A O 1
ATOM 1016 N N . TYR A 1 124 ? 16.995 -10.710 -6.556 1.00 18.72 124 TYR A N 1
ATOM 1017 C CA . TYR A 1 124 ? 18.425 -10.366 -6.544 1.00 18.23 124 TYR A CA 1
ATOM 1018 C C . TYR A 1 124 ? 19.396 -11.267 -5.775 1.00 18.43 124 TYR A C 1
ATOM 1019 O O . TYR A 1 124 ? 20.607 -11.023 -5.796 1.00 19.67 124 TYR A O 1
ATOM 1028 N N . TRP A 1 125 ? 18.864 -12.258 -5.064 1.00 16.88 125 TRP A N 1
ATOM 1029 C CA . TRP A 1 125 ? 19.679 -13.193 -4.291 1.00 16.65 125 TRP A CA 1
ATOM 1030 C C . TRP A 1 125 ? 19.280 -14.636 -4.670 1.00 16.56 125 TRP A C 1
ATOM 1031 O O . TRP A 1 125 ? 18.152 -14.861 -5.098 1.00 16.09 125 TRP A O 1
ATOM 1042 N N . PRO A 1 126 ? 20.199 -15.622 -4.537 1.00 18.66 126 PRO A N 1
ATOM 1043 C CA . PRO A 1 126 ? 19.829 -16.999 -4.893 1.00 19.11 126 PRO A CA 1
ATOM 1044 C C . PRO A 1 126 ? 18.996 -17.739 -3.844 1.00 21.74 126 PRO A C 1
ATOM 1045 O O . PRO A 1 126 ? 19.256 -17.637 -2.643 1.00 23.79 126 PRO A O 1
ATOM 1049 N N . GLN A 1 127 ? 17.978 -18.456 -4.316 1.00 24.47 127 GLN A N 1
ATOM 1050 C CA . GLN A 1 127 ? 17.074 -19.230 -3.459 1.00 27.32 127 GLN A CA 1
ATOM 1051 C C . GLN A 1 127 ? 17.618 -20.616 -3.076 1.00 27.32 127 GLN A C 1
ATOM 1052 O O . GLN A 1 127 ? 17.268 -21.155 -2.026 1.00 27.37 127 GLN A O 1
ATOM 1058 N N . LYS A 1 128 ?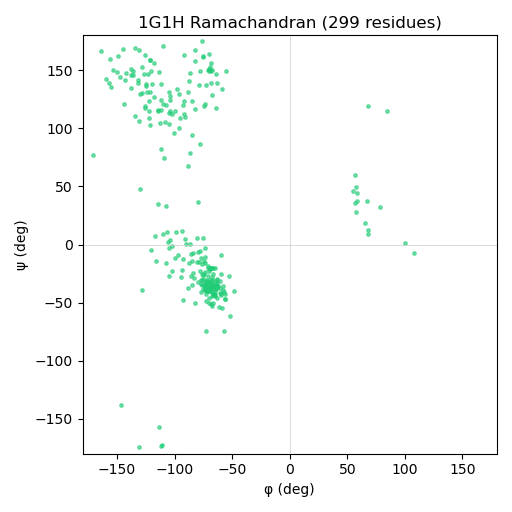 18.442 -21.193 -3.950 1.00 27.79 128 LYS A N 1
ATOM 1059 C CA . LYS A 1 128 ? 19.058 -22.509 -3.727 1.00 28.28 128 LYS A CA 1
ATOM 1060 C C . LYS A 1 128 ? 20.575 -22.367 -3.718 1.00 27.89 128 LYS A C 1
ATOM 1061 O O . LYS A 1 128 ? 21.149 -21.653 -4.547 1.00 27.82 128 LYS A O 1
ATOM 1067 N N . GLU A 1 129 ? 21.223 -23.056 -2.785 1.00 27.87 129 GLU A N 1
ATOM 1068 C CA . GLU A 1 129 ? 22.679 -22.987 -2.640 1.00 28.40 129 GLU A CA 1
ATOM 1069 C C . GLU A 1 129 ? 23.541 -23.553 -3.773 1.00 28.78 129 GLU A C 1
ATOM 1070 O O . GLU A 1 129 ? 24.685 -23.125 -3.943 1.00 28.06 129 GLU A O 1
ATOM 1076 N N . GLU A 1 130 ? 22.948 -24.424 -4.597 1.00 28.78 130 GLU A N 1
ATOM 1077 C CA . GLU A 1 130 ? 23.615 -25.055 -5.750 1.00 28.82 130 GLU A CA 1
ATOM 1078 C C . GLU A 1 130 ? 23.546 -24.165 -6.990 1.00 28.05 130 GLU A C 1
ATOM 1079 O O . GLU A 1 130 ? 24.207 -24.441 -7.997 1.00 28.19 130 GLU A O 1
ATOM 1085 N N . LYS A 1 131 ? 22.673 -23.158 -6.929 1.00 27.67 131 LYS A N 1
ATOM 1086 C CA . LYS A 1 131 ? 22.449 -22.204 -8.016 1.00 26.48 131 LYS A CA 1
ATOM 1087 C C . LYS A 1 131 ? 22.932 -20.795 -7.641 1.00 25.63 131 LYS A C 1
ATOM 1088 O O . LYS A 1 131 ? 22.134 -19.950 -7.221 1.00 23.66 131 LYS A O 1
ATOM 1094 N N . GLU A 1 132 ? 24.235 -20.542 -7.793 1.00 24.10 132 GLU A N 1
ATOM 1095 C CA . GLU A 1 132 ? 24.812 -19.220 -7.498 1.00 23.48 132 GLU A CA 1
ATOM 1096 C C . GLU A 1 132 ? 24.460 -18.251 -8.621 1.00 21.24 132 GLU A C 1
ATOM 1097 O O . GLU A 1 132 ? 24.106 -18.673 -9.722 1.00 20.04 132 GLU A O 1
ATOM 1103 N N . MET A 1 133 ? 24.569 -16.958 -8.330 1.00 20.29 133 MET A N 1
ATOM 1104 C CA . MET A 1 133 ? 24.303 -15.908 -9.310 1.00 20.95 133 MET A CA 1
ATOM 1105 C C . MET A 1 133 ? 25.595 -15.173 -9.670 1.00 20.31 133 MET A C 1
ATOM 1106 O O . MET A 1 133 ? 26.435 -14.919 -8.805 1.00 20.50 133 MET A O 1
ATOM 1111 N N . ILE A 1 134 ? 25.770 -14.895 -10.961 1.00 20.50 134 ILE A N 1
ATOM 1112 C CA . ILE A 1 134 ? 26.928 -14.161 -11.472 1.00 21.40 134 ILE A CA 1
ATOM 1113 C C . ILE A 1 134 ? 26.414 -12.923 -12.209 1.00 22.41 134 ILE A C 1
ATOM 1114 O O . ILE A 1 134 ? 25.594 -13.028 -13.122 1.00 22.91 134 ILE A O 1
ATOM 1119 N N . PHE A 1 135 ? 26.881 -11.757 -11.771 1.00 22.06 135 PHE A N 1
ATOM 1120 C CA . PHE A 1 135 ? 26.519 -10.475 -12.368 1.00 22.95 135 PHE A CA 1
ATOM 1121 C C . PHE A 1 135 ? 27.689 -10.073 -13.264 1.00 24.26 135 PHE A C 1
ATOM 1122 O O . PHE A 1 135 ? 28.694 -9.539 -12.789 1.00 23.80 135 PHE A O 1
ATOM 1130 N N . GLU A 1 136 ? 27.554 -10.391 -14.555 1.00 26.69 136 GLU A N 1
ATOM 1131 C CA . GLU A 1 136 ? 28.568 -10.142 -15.586 1.00 28.95 136 GLU A CA 1
ATOM 1132 C C . GLU A 1 136 ? 29.014 -8.693 -15.794 1.00 29.08 136 GLU A C 1
ATOM 1133 O O . GLU A 1 136 ? 30.196 -8.446 -16.054 1.00 29.85 136 GLU A O 1
ATOM 1139 N N . ASP A 1 137 ? 28.082 -7.747 -15.656 1.00 27.77 137 ASP A N 1
ATOM 1140 C CA . ASP A 1 137 ? 28.376 -6.320 -15.834 1.00 27.52 137 ASP A CA 1
ATOM 1141 C C . ASP A 1 137 ? 29.356 -5.717 -14.808 1.00 26.83 137 ASP A C 1
ATOM 1142 O O . ASP A 1 137 ? 30.274 -4.973 -15.176 1.00 27.32 137 ASP A O 1
ATOM 1147 N N . THR A 1 138 ? 29.202 -6.111 -13.544 1.00 25.07 138 THR A N 1
ATOM 1148 C CA . THR A 1 138 ? 30.045 -5.606 -12.462 1.00 23.41 138 THR A CA 1
ATOM 1149 C C . THR A 1 138 ? 31.097 -6.605 -11.951 1.00 23.32 138 THR A C 1
ATOM 1150 O O . THR A 1 138 ? 31.837 -6.293 -11.017 1.00 22.91 138 THR A O 1
ATOM 1154 N N . ASN A 1 139 ? 31.147 -7.791 -12.574 1.00 22.43 139 ASN A N 1
ATOM 1155 C CA . ASN A 1 139 ? 32.083 -8.886 -12.253 1.00 22.05 139 ASN A CA 1
ATOM 1156 C C . ASN A 1 139 ? 32.006 -9.380 -10.787 1.00 22.02 139 ASN A C 1
ATOM 1157 O O . ASN A 1 139 ? 33.019 -9.477 -10.087 1.00 20.50 139 ASN A O 1
ATOM 1162 N N . LEU A 1 140 ? 30.779 -9.649 -10.329 1.00 20.91 140 LEU A N 1
ATOM 1163 C CA . LEU A 1 140 ? 30.523 -10.123 -8.968 1.00 20.60 140 LEU A CA 1
ATOM 1164 C C . LEU A 1 140 ? 29.818 -11.486 -8.935 1.00 20.16 140 LEU A C 1
ATOM 1165 O O . LEU A 1 140 ? 29.044 -11.803 -9.830 1.00 20.86 140 LEU A O 1
ATOM 1170 N N . LYS A 1 141 ? 30.091 -12.277 -7.894 1.00 19.07 141 LYS A N 1
ATOM 1171 C CA . LYS A 1 141 ? 29.488 -13.604 -7.711 1.00 19.60 141 LYS A CA 1
ATOM 1172 C C . LYS A 1 141 ? 28.799 -13.687 -6.338 1.00 18.88 141 LYS A C 1
ATOM 1173 O O . LYS A 1 141 ? 29.352 -13.236 -5.333 1.00 20.25 141 LYS A O 1
ATOM 1179 N N . LEU A 1 142 ? 27.598 -14.265 -6.308 1.00 18.00 142 LEU A N 1
ATOM 1180 C CA . LEU A 1 142 ? 26.821 -14.394 -5.076 1.00 18.27 142 LEU A CA 1
ATOM 1181 C C . LEU A 1 142 ? 26.289 -15.810 -4.820 1.00 18.93 142 LEU A C 1
ATOM 1182 O O . LEU A 1 142 ? 25.607 -16.384 -5.667 1.00 18.36 142 LEU A O 1
ATOM 1187 N N . THR A 1 143 ? 26.537 -16.317 -3.609 1.00 20.08 143 THR A N 1
ATOM 1188 C CA . THR A 1 143 ? 26.135 -17.669 -3.203 1.00 20.14 143 THR A CA 1
ATOM 1189 C C . THR A 1 143 ? 25.422 -17.703 -1.842 1.00 20.70 143 THR A C 1
ATOM 1190 O O . THR A 1 143 ? 25.843 -17.021 -0.910 1.00 21.27 143 THR A O 1
ATOM 1194 N N . LEU A 1 144 ? 24.363 -18.515 -1.735 1.00 21.03 144 LEU A N 1
ATOM 1195 C CA . LEU A 1 144 ? 23.614 -18.702 -0.481 1.00 21.32 144 LEU A CA 1
ATOM 1196 C C . LEU A 1 144 ? 24.322 -19.786 0.353 1.00 22.74 144 LEU A C 1
ATOM 1197 O O . LEU A 1 144 ? 24.545 -20.899 -0.130 1.00 23.29 144 LEU A O 1
ATOM 1202 N N . ILE A 1 145 ? 24.692 -19.444 1.588 1.00 23.45 145 ILE A N 1
ATOM 1203 C CA . ILE A 1 145 ? 25.396 -20.370 2.488 1.00 24.19 145 ILE A CA 1
ATOM 1204 C C . ILE A 1 145 ? 24.435 -21.151 3.399 1.00 25.47 145 ILE A C 1
ATOM 1205 O O . ILE A 1 145 ? 24.556 -22.376 3.514 1.00 25.32 145 ILE A O 1
ATOM 1210 N N . SER A 1 146 ? 23.492 -20.443 4.027 1.00 26.08 146 SER A N 1
ATOM 1211 C CA . SER A 1 146 ? 22.480 -21.045 4.909 1.00 27.90 146 SER A CA 1
ATOM 1212 C C . SER A 1 146 ? 21.340 -20.068 5.155 1.00 28.70 146 SER A C 1
ATOM 1213 O O . SER A 1 146 ? 21.465 -18.878 4.859 1.00 28.16 146 SER A O 1
ATOM 1216 N N . GLU A 1 147 ? 20.237 -20.584 5.697 1.00 30.11 147 GLU A N 1
ATOM 1217 C CA . GLU A 1 147 ? 19.066 -19.776 6.031 1.00 32.49 147 GLU A CA 1
ATOM 1218 C C . GLU A 1 147 ? 18.320 -20.299 7.261 1.00 33.77 147 GLU A C 1
ATOM 1219 O O . GLU A 1 147 ? 18.271 -21.509 7.508 1.00 34.68 147 GLU A O 1
ATOM 1225 N N . ASP A 1 148 ? 17.794 -19.367 8.054 1.00 34.84 148 ASP A N 1
ATOM 1226 C CA . ASP A 1 148 ? 17.038 -19.678 9.268 1.00 35.83 148 ASP A CA 1
ATOM 1227 C C . ASP A 1 148 ? 15.644 -19.062 9.111 1.00 35.45 148 ASP A C 1
ATOM 1228 O O . ASP A 1 148 ? 15.464 -17.849 9.248 1.00 35.08 148 ASP A O 1
ATOM 1233 N N . ILE A 1 149 ? 14.674 -19.921 8.806 1.00 35.49 149 ILE A N 1
ATOM 1234 C CA . ILE A 1 149 ? 13.287 -19.518 8.578 1.00 36.00 149 ILE A CA 1
ATOM 1235 C C . ILE A 1 149 ? 12.402 -19.564 9.833 1.00 36.21 149 ILE A C 1
ATOM 1236 O O . ILE A 1 149 ? 12.296 -20.602 10.500 1.00 36.30 149 ILE A O 1
ATOM 1241 N N . LYS A 1 150 ? 11.791 -18.419 10.146 1.00 35.78 150 LYS A N 1
ATOM 1242 C CA . LYS A 1 150 ? 10.869 -18.280 11.280 1.00 35.16 150 LYS A CA 1
ATOM 1243 C C . LYS A 1 150 ? 9.467 -18.048 10.703 1.00 34.19 150 LYS A C 1
ATOM 1244 O O . LYS A 1 150 ? 9.295 -18.106 9.478 1.00 34.30 150 LYS A O 1
ATOM 1250 N N . SER A 1 151 ? 8.477 -17.766 11.554 1.00 33.09 151 SER A N 1
ATOM 1251 C CA . SER A 1 151 ? 7.095 -17.588 11.087 1.00 32.13 151 SER A CA 1
ATOM 1252 C C . SER A 1 151 ? 6.789 -16.339 10.276 1.00 31.93 151 SER A C 1
ATOM 1253 O O . SER A 1 151 ? 6.026 -16.411 9.310 1.00 32.86 151 SER A O 1
ATOM 1256 N N . TYR A 1 152 ? 7.402 -15.215 10.646 1.00 30.85 152 TYR A N 1
ATOM 1257 C CA . TYR A 1 152 ? 7.177 -13.949 9.948 1.00 29.67 152 TYR A CA 1
ATOM 1258 C C . TYR A 1 152 ? 8.425 -13.292 9.330 1.00 28.74 152 TYR A C 1
ATOM 1259 O O . TYR A 1 152 ? 8.310 -12.265 8.661 1.00 30.01 152 TYR A O 1
ATOM 1268 N N . TYR A 1 153 ? 9.602 -13.874 9.567 1.00 27.41 153 TYR A N 1
ATOM 1269 C CA . TYR A 1 153 ? 10.861 -13.349 9.022 1.00 26.42 153 TYR A CA 1
ATOM 1270 C C . TYR A 1 153 ? 11.909 -14.444 8.747 1.00 26.15 153 TYR A C 1
ATOM 1271 O O . TYR A 1 153 ? 11.831 -15.531 9.318 1.00 25.65 153 TYR A O 1
ATOM 1280 N N . THR A 1 154 ? 12.912 -14.116 7.927 1.00 25.84 154 THR A N 1
ATOM 1281 C CA . THR A 1 154 ? 14.002 -15.038 7.571 1.00 26.27 154 THR A CA 1
ATOM 1282 C C . THR A 1 154 ? 15.368 -14.321 7.585 1.00 26.05 154 THR A C 1
ATOM 1283 O O . THR A 1 154 ? 15.495 -13.194 7.095 1.00 26.85 154 THR A O 1
ATOM 1287 N N . VAL A 1 155 ? 16.364 -14.970 8.194 1.00 25.30 155 VAL A N 1
ATOM 1288 C CA . VAL A 1 155 ? 17.742 -14.460 8.274 1.00 24.36 155 VAL A CA 1
ATOM 1289 C C . VAL A 1 155 ? 18.596 -15.369 7.380 1.00 23.96 155 VAL A C 1
ATOM 1290 O O . VAL A 1 155 ? 18.626 -16.590 7.584 1.00 24.28 155 VAL A O 1
ATOM 1294 N N . ARG A 1 156 ? 19.246 -14.779 6.375 1.00 22.92 156 ARG A N 1
ATOM 1295 C CA . ARG A 1 156 ? 20.100 -15.525 5.446 1.00 23.08 156 ARG A CA 1
ATOM 1296 C C . ARG A 1 156 ? 21.579 -15.156 5.546 1.00 23.67 156 ARG A C 1
ATOM 1297 O O . ARG A 1 156 ? 21.936 -14.015 5.850 1.00 23.81 156 ARG A O 1
ATOM 1305 N N . GLN A 1 157 ? 22.429 -16.141 5.281 1.00 24.34 157 GLN A N 1
ATOM 1306 C CA . GLN A 1 157 ? 23.873 -15.972 5.310 1.00 25.09 157 GLN A CA 1
ATOM 1307 C C . GLN A 1 157 ? 24.348 -16.094 3.858 1.00 24.43 157 GLN A C 1
ATOM 1308 O O . GLN A 1 157 ? 24.157 -17.134 3.233 1.00 24.56 157 GLN A O 1
ATOM 1314 N N . LEU A 1 158 ? 24.898 -15.007 3.313 1.00 22.69 158 LEU A N 1
ATOM 1315 C CA . LEU A 1 158 ? 25.371 -14.970 1.925 1.00 22.20 158 LEU A CA 1
ATOM 1316 C C . LEU A 1 158 ? 26.866 -14.707 1.820 1.00 22.30 158 LEU A C 1
ATOM 1317 O O . LEU A 1 158 ? 27.467 -14.156 2.743 1.00 24.00 158 LEU A O 1
ATOM 1322 N N . GLU A 1 159 ? 27.458 -15.124 0.699 1.00 21.78 159 GLU A N 1
ATOM 1323 C CA . GLU A 1 159 ? 28.874 -14.901 0.419 1.00 21.91 159 GLU A CA 1
ATOM 1324 C C . GLU A 1 159 ? 29.005 -14.131 -0.896 1.00 20.70 159 GLU A C 1
ATOM 1325 O O . GLU A 1 159 ? 28.629 -14.639 -1.956 1.00 21.40 159 GLU A O 1
ATOM 1331 N N . LEU A 1 160 ? 29.518 -12.903 -0.806 1.00 19.57 160 LEU A N 1
ATOM 1332 C CA . LEU A 1 160 ? 29.731 -12.030 -1.961 1.00 19.02 160 LEU A CA 1
ATOM 1333 C C . LEU A 1 160 ? 31.220 -12.002 -2.323 1.00 20.32 160 LEU A C 1
ATOM 1334 O O . LEU A 1 160 ? 32.070 -11.722 -1.470 1.00 18.79 160 LEU A O 1
ATOM 1339 N N . GLU A 1 161 ? 31.511 -12.266 -3.597 1.00 21.02 161 GLU A N 1
ATOM 1340 C CA . GLU A 1 161 ? 32.876 -12.291 -4.097 1.00 21.96 161 GLU A CA 1
ATOM 1341 C C . GLU A 1 161 ? 33.114 -11.341 -5.267 1.00 22.32 161 GLU A C 1
ATOM 1342 O O . GLU A 1 161 ? 32.348 -11.312 -6.235 1.00 22.68 161 GLU A O 1
ATOM 1348 N N . ASN A 1 162 ? 34.192 -10.567 -5.151 1.00 21.90 162 ASN A N 1
ATOM 1349 C CA . ASN A 1 162 ? 34.636 -9.634 -6.186 1.00 22.13 162 ASN A CA 1
ATOM 1350 C C . ASN A 1 162 ? 35.592 -10.491 -7.028 1.00 22.09 162 ASN A C 1
ATOM 1351 O O . ASN A 1 162 ? 36.654 -10.864 -6.549 1.00 21.14 162 ASN A O 1
ATOM 1356 N N . LEU A 1 163 ? 35.185 -10.836 -8.251 1.00 23.17 163 LEU A N 1
ATOM 1357 C CA . LEU A 1 163 ? 35.994 -11.675 -9.150 1.00 24.45 163 LEU A CA 1
ATOM 1358 C C . LEU A 1 163 ? 37.238 -10.995 -9.730 1.00 26.23 163 LEU A C 1
ATOM 1359 O O . LEU A 1 163 ? 38.165 -11.675 -10.175 1.00 26.51 163 LEU A O 1
ATOM 1364 N N . THR A 1 164 ? 37.245 -9.660 -9.725 1.00 28.77 164 THR A N 1
ATOM 1365 C CA . THR A 1 164 ? 38.370 -8.869 -10.233 1.00 31.02 164 THR A CA 1
ATOM 1366 C C . THR A 1 164 ? 39.519 -8.873 -9.212 1.00 31.90 164 THR A C 1
ATOM 1367 O O . THR A 1 164 ? 40.679 -9.047 -9.591 1.00 32.82 164 THR A O 1
ATOM 1371 N N . THR A 1 165 ? 39.178 -8.751 -7.926 1.00 32.64 165 THR A N 1
ATOM 1372 C CA . THR A 1 165 ? 40.172 -8.725 -6.846 1.00 32.62 165 THR A CA 1
ATOM 1373 C C . THR A 1 165 ? 40.376 -10.045 -6.092 1.00 33.27 165 THR A C 1
ATOM 1374 O O . THR A 1 165 ? 41.334 -10.177 -5.323 1.00 33.48 165 THR A O 1
ATOM 1378 N N . GLN A 1 166 ? 39.477 -11.007 -6.323 1.00 32.76 166 GLN A N 1
ATOM 1379 C CA . GLN A 1 166 ? 39.472 -12.342 -5.688 1.00 33.27 166 GLN A CA 1
ATOM 1380 C C . GLN A 1 166 ? 39.164 -12.367 -4.173 1.00 32.47 166 GLN A C 1
ATOM 1381 O O . GLN A 1 166 ? 39.311 -13.408 -3.520 1.00 32.21 166 GLN A O 1
ATOM 1387 N N . GLU A 1 167 ? 38.680 -11.238 -3.637 1.00 31.02 167 GLU A N 1
ATOM 1388 C CA . GLU A 1 167 ? 38.320 -11.118 -2.212 1.00 29.96 167 GLU A CA 1
ATOM 1389 C C . GLU A 1 167 ? 36.918 -11.684 -1.935 1.00 28.69 167 GLU A C 1
ATOM 1390 O O . GLU A 1 167 ? 36.055 -11.683 -2.818 1.00 26.76 167 GLU A O 1
ATOM 1396 N N . THR A 1 168 ? 36.683 -12.048 -0.674 1.00 27.15 168 THR A N 1
ATOM 1397 C CA . THR A 1 168 ? 35.428 -12.642 -0.207 1.00 26.86 168 THR A CA 1
ATOM 1398 C C . THR A 1 168 ? 34.904 -11.963 1.080 1.00 26.56 168 THR A C 1
ATOM 1399 O O . THR A 1 168 ? 35.696 -11.583 1.948 1.00 24.98 168 THR A O 1
ATOM 1403 N N . ARG A 1 169 ? 33.578 -11.786 1.168 1.00 25.98 169 ARG A N 1
ATOM 1404 C CA . ARG A 1 169 ? 32.906 -11.186 2.339 1.00 26.77 169 ARG A CA 1
ATOM 1405 C C . ARG A 1 169 ? 31.565 -11.859 2.662 1.00 26.75 169 ARG A C 1
ATOM 1406 O O . ARG A 1 169 ? 30.849 -12.303 1.758 1.00 27.03 169 ARG A O 1
ATOM 1414 N N . GLU A 1 170 ? 31.223 -11.892 3.953 1.00 26.35 170 GLU A N 1
ATOM 1415 C CA . GLU A 1 170 ? 29.959 -12.456 4.435 1.00 25.65 170 GLU A CA 1
ATOM 1416 C C . GLU A 1 170 ? 28.942 -11.318 4.613 1.00 25.19 170 GLU A C 1
ATOM 1417 O O . GLU A 1 170 ? 29.261 -10.286 5.210 1.00 25.14 170 GLU A O 1
ATOM 1423 N N . ILE A 1 171 ? 27.745 -11.492 4.039 1.00 22.92 171 ILE A N 1
ATOM 1424 C CA . ILE A 1 171 ? 26.666 -10.498 4.130 1.00 21.37 171 ILE A CA 1
ATOM 1425 C C . ILE A 1 171 ? 25.437 -11.164 4.769 1.00 20.95 171 ILE A C 1
ATOM 1426 O O . ILE A 1 171 ? 25.035 -12.252 4.352 1.00 20.59 171 ILE A O 1
ATOM 1431 N N . LEU A 1 172 ? 24.848 -10.510 5.772 1.00 20.25 172 LEU A N 1
ATOM 1432 C CA . LEU A 1 172 ? 23.647 -11.034 6.433 1.00 19.94 172 LEU A CA 1
ATOM 1433 C C . LEU A 1 172 ? 22.405 -10.359 5.834 1.00 19.40 172 LEU A C 1
ATOM 1434 O O . LEU A 1 172 ? 22.387 -9.144 5.627 1.00 19.01 172 LEU A O 1
ATOM 1439 N N . HIS A 1 173 ? 21.390 -11.164 5.523 1.00 19.08 173 HIS A N 1
ATOM 1440 C CA . HIS A 1 173 ? 20.148 -10.691 4.902 1.00 19.06 173 HIS A CA 1
ATOM 1441 C C . HIS A 1 173 ? 18.952 -10.880 5.847 1.00 19.44 173 HIS A C 1
ATOM 1442 O O . HIS A 1 173 ? 18.591 -12.005 6.163 1.00 19.89 173 HIS A O 1
ATOM 1449 N N . PHE A 1 174 ? 18.344 -9.775 6.284 1.00 19.02 174 PHE A N 1
ATOM 1450 C CA . PHE A 1 174 ? 17.189 -9.806 7.190 1.00 19.07 174 PHE A CA 1
ATOM 1451 C C . PHE A 1 174 ? 15.905 -9.486 6.420 1.00 18.73 174 PHE A C 1
ATOM 1452 O O . PHE A 1 174 ? 15.639 -8.329 6.097 1.00 19.40 174 PHE A O 1
ATOM 1460 N N . HIS A 1 175 ? 15.114 -10.520 6.145 1.00 18.29 175 HIS A N 1
ATOM 1461 C CA . HIS A 1 175 ? 13.873 -10.391 5.380 1.00 19.67 175 HIS A CA 1
ATOM 1462 C C . HIS A 1 175 ? 12.598 -10.465 6.241 1.00 20.60 175 HIS A C 1
ATOM 1463 O O . HIS A 1 175 ? 12.276 -11.523 6.772 1.00 21.12 175 HIS A O 1
ATOM 1470 N N . TYR A 1 176 ? 11.865 -9.350 6.325 1.00 20.86 176 TYR A N 1
ATOM 1471 C CA . TYR A 1 176 ? 10.589 -9.275 7.060 1.00 22.89 176 TYR A CA 1
ATOM 1472 C C . TYR A 1 176 ? 9.534 -9.604 5.986 1.00 23.08 176 TYR A C 1
ATOM 1473 O O . TYR A 1 176 ? 9.328 -8.812 5.063 1.00 22.07 176 TYR A O 1
ATOM 1482 N N . THR A 1 177 ? 8.872 -10.757 6.120 1.00 23.99 177 THR A N 1
ATOM 1483 C CA . THR A 1 177 ? 7.888 -11.215 5.126 1.00 26.61 177 THR A CA 1
ATOM 1484 C C . THR A 1 177 ? 6.403 -10.867 5.304 1.00 27.91 177 THR A C 1
ATOM 1485 O O . THR A 1 177 ? 5.619 -11.035 4.363 1.00 28.26 177 THR A O 1
ATOM 1489 N N . THR A 1 178 ? 6.020 -10.375 6.484 1.00 28.64 178 THR A N 1
ATOM 1490 C CA . THR A 1 178 ? 4.617 -10.049 6.769 1.00 28.18 178 THR A CA 1
ATOM 1491 C C . THR A 1 178 ? 4.280 -8.569 6.992 1.00 29.07 178 THR A C 1
ATOM 1492 O O . THR A 1 178 ? 3.401 -8.238 7.807 1.00 30.04 178 THR A O 1
ATOM 1496 N N . TRP A 1 179 ? 4.969 -7.682 6.275 1.00 27.67 179 TRP A N 1
ATOM 1497 C CA . TRP A 1 179 ? 4.707 -6.249 6.378 1.00 26.35 179 TRP A CA 1
ATOM 1498 C C . TRP A 1 179 ? 4.114 -5.841 5.022 1.00 26.77 179 TRP A C 1
ATOM 1499 O O . TRP A 1 179 ? 4.844 -5.739 4.036 1.00 27.45 179 TRP A O 1
ATOM 1510 N N . PRO A 1 180 ? 2.776 -5.605 4.962 1.00 28.21 180 PRO A N 1
ATOM 1511 C CA . PRO A 1 180 ? 2.054 -5.215 3.740 1.00 28.85 180 PRO A CA 1
ATOM 1512 C C . PRO A 1 180 ? 2.406 -3.826 3.240 1.00 29.22 180 PRO A C 1
ATOM 1513 O O . PRO A 1 180 ? 2.834 -2.976 4.027 1.00 30.19 180 PRO A O 1
ATOM 1517 N N . ASP A 1 181 ? 2.202 -3.593 1.943 1.00 30.23 181 ASP A N 1
ATOM 1518 C CA . ASP A 1 181 ? 2.471 -2.282 1.346 1.00 32.83 181 ASP A CA 1
ATOM 1519 C C . ASP A 1 181 ? 1.469 -1.267 1.909 1.00 32.28 181 ASP A C 1
ATOM 1520 O O . ASP A 1 181 ? 0.267 -1.544 1.972 1.00 32.82 181 ASP A O 1
ATOM 1525 N N . PHE A 1 182 ? 2.004 -0.148 2.406 1.00 31.47 182 PHE A N 1
ATOM 1526 C CA . PHE A 1 182 ? 1.252 0.952 3.032 1.00 31.11 182 PHE A CA 1
ATOM 1527 C C . PHE A 1 182 ? 0.584 0.516 4.345 1.00 31.68 182 PHE A C 1
ATOM 1528 O O . PHE A 1 182 ? -0.301 1.193 4.872 1.00 31.80 182 PHE A O 1
ATOM 1536 N N . GLY A 1 183 ? 1.080 -0.600 4.884 1.00 32.42 183 GLY A N 1
ATOM 1537 C CA . GLY A 1 183 ? 0.579 -1.160 6.126 1.00 32.93 183 GLY A CA 1
ATOM 1538 C C . GLY A 1 183 ? 1.572 -1.047 7.272 1.00 34.39 183 GLY A C 1
ATOM 1539 O O . GLY A 1 183 ? 2.640 -0.432 7.139 1.00 34.23 183 GLY A O 1
ATOM 1540 N N . VAL A 1 184 ? 1.225 -1.678 8.392 1.00 34.19 184 VAL A N 1
ATOM 1541 C CA . VAL A 1 184 ? 2.029 -1.669 9.618 1.00 34.71 184 VAL A CA 1
ATOM 1542 C C . VAL A 1 184 ? 2.321 -3.113 10.081 1.00 34.95 184 VAL A C 1
ATOM 1543 O O . VAL A 1 184 ? 1.713 -4.045 9.553 1.00 34.81 184 VAL A O 1
ATOM 1547 N N . PRO A 1 185 ? 3.330 -3.332 10.976 1.00 36.18 185 PRO A N 1
ATOM 1548 C CA . PRO A 1 185 ? 3.602 -4.704 11.448 1.00 37.02 185 PRO A CA 1
ATOM 1549 C C . PRO A 1 185 ? 2.453 -5.171 12.360 1.00 38.36 185 PRO A C 1
ATOM 1550 O O . PRO A 1 185 ? 1.682 -4.342 12.857 1.00 38.42 185 PRO A O 1
ATOM 1554 N N . GLU A 1 186 ? 2.377 -6.479 12.608 1.00 39.70 186 GLU A N 1
ATOM 1555 C CA . GLU A 1 186 ? 1.324 -7.080 13.435 1.00 41.51 186 GLU A CA 1
ATOM 1556 C C . GLU A 1 186 ? 1.182 -6.524 14.854 1.00 40.54 186 GLU A C 1
ATOM 1557 O O . GLU A 1 186 ? 0.066 -6.246 15.302 1.00 39.88 186 GLU A O 1
ATOM 1563 N N . SER A 1 187 ? 2.317 -6.298 15.516 1.00 39.20 187 SER A N 1
ATOM 1564 C CA . SER A 1 187 ? 2.346 -5.782 16.885 1.00 38.66 187 SER A CA 1
ATOM 1565 C C . SER A 1 187 ? 3.682 -5.076 17.163 1.00 38.52 187 SER A C 1
ATOM 1566 O O . SER A 1 187 ? 4.650 -5.293 16.429 1.00 38.47 187 SER A O 1
ATOM 1569 N N . PRO A 1 188 ? 3.743 -4.185 18.189 1.00 38.18 188 PRO A N 1
ATOM 1570 C CA . PRO A 1 188 ? 5.001 -3.496 18.518 1.00 37.47 188 PRO A CA 1
ATOM 1571 C C . PRO A 1 188 ? 6.092 -4.482 18.960 1.00 37.42 188 PRO A C 1
ATOM 1572 O O . PRO A 1 188 ? 7.273 -4.271 18.693 1.00 37.64 188 PRO A O 1
ATOM 1576 N N . ALA A 1 189 ? 5.659 -5.594 19.559 1.00 37.06 189 ALA A N 1
ATOM 1577 C CA . ALA A 1 189 ? 6.541 -6.659 20.041 1.00 35.96 189 ALA A CA 1
ATOM 1578 C C . ALA A 1 189 ? 7.180 -7.481 18.921 1.00 35.16 189 ALA A C 1
ATOM 1579 O O . ALA A 1 189 ? 8.300 -7.962 19.077 1.00 35.67 189 ALA A O 1
ATOM 1581 N N . SER A 1 190 ? 6.469 -7.640 17.802 1.00 33.67 190 SER A N 1
ATOM 1582 C CA . SER A 1 190 ? 6.982 -8.391 16.652 1.00 33.55 190 SER A CA 1
ATOM 1583 C C . SER A 1 190 ? 8.007 -7.573 15.860 1.00 32.31 190 SER A C 1
ATOM 1584 O O . SER A 1 190 ? 8.996 -8.116 15.360 1.00 32.08 190 SER A O 1
ATOM 1587 N N . PHE A 1 191 ? 7.789 -6.258 15.814 1.00 30.65 191 PHE A N 1
ATOM 1588 C CA . PHE A 1 191 ? 8.680 -5.325 15.131 1.00 28.94 191 PHE A CA 1
ATOM 1589 C C . PHE A 1 191 ? 9.999 -5.210 15.906 1.00 28.66 191 PHE A C 1
ATOM 1590 O O . PHE A 1 191 ? 11.080 -5.315 15.316 1.00 27.66 191 PHE A O 1
ATOM 1598 N N . LEU A 1 192 ? 9.887 -4.965 17.213 1.00 27.26 192 LEU A N 1
ATOM 1599 C CA . LEU A 1 192 ? 11.039 -4.805 18.097 1.00 27.77 192 LEU A CA 1
ATOM 1600 C C . LEU A 1 192 ? 11.921 -6.039 18.208 1.00 27.29 192 LEU A C 1
ATOM 1601 O O . LEU A 1 192 ? 13.143 -5.912 18.269 1.00 27.70 192 LEU A O 1
ATOM 1606 N N . ASN A 1 193 ? 11.300 -7.223 18.179 1.00 27.19 193 ASN A N 1
ATOM 1607 C CA . ASN A 1 193 ? 12.008 -8.511 18.246 1.00 27.02 193 ASN A CA 1
ATOM 1608 C C . ASN A 1 193 ? 12.925 -8.656 17.022 1.00 26.52 193 ASN A C 1
ATOM 1609 O O . ASN A 1 193 ? 14.044 -9.168 17.137 1.00 26.82 193 ASN A O 1
ATOM 1614 N N . PHE A 1 194 ? 12.452 -8.136 15.884 1.00 25.74 194 PHE A N 1
ATOM 1615 C CA . PHE A 1 194 ? 13.178 -8.132 14.609 1.00 25.17 194 PHE A CA 1
ATOM 1616 C C . PHE A 1 194 ? 14.327 -7.114 14.658 1.00 25.63 194 PHE A C 1
ATOM 1617 O O . PHE A 1 194 ? 15.451 -7.443 14.273 1.00 25.91 194 PHE A O 1
ATOM 1625 N N . LEU A 1 195 ? 14.031 -5.890 15.113 1.00 25.81 195 LEU A N 1
ATOM 1626 C CA . LEU A 1 195 ? 15.023 -4.808 15.218 1.00 26.25 195 LEU A CA 1
ATOM 1627 C C . LEU A 1 195 ? 16.225 -5.207 16.072 1.00 27.13 195 LEU A C 1
ATOM 1628 O O . LEU A 1 195 ? 17.370 -5.052 15.638 1.00 28.31 195 LEU A O 1
ATOM 1633 N N . PHE A 1 196 ? 15.956 -5.790 17.241 1.00 27.69 196 PHE A N 1
ATOM 1634 C CA . PHE A 1 196 ? 17.017 -6.225 18.151 1.00 28.55 196 PHE A CA 1
ATOM 1635 C C . PHE A 1 196 ? 17.848 -7.405 17.652 1.00 28.64 196 PHE A C 1
ATOM 1636 O O . PHE A 1 196 ? 19.007 -7.557 18.045 1.00 29.77 196 PHE A O 1
ATOM 1644 N N . LYS A 1 197 ? 17.291 -8.163 16.701 1.00 28.98 197 LYS A N 1
ATOM 1645 C CA . LYS A 1 197 ? 17.992 -9.291 16.074 1.00 28.59 197 LYS A CA 1
ATOM 1646 C C . LYS A 1 197 ? 19.061 -8.688 15.149 1.00 28.11 197 LYS A C 1
ATOM 1647 O O . LYS A 1 197 ? 20.204 -9.154 15.133 1.00 28.79 197 LYS A O 1
ATOM 1653 N N . VAL A 1 198 ? 18.705 -7.589 14.470 1.00 27.40 198 VAL A N 1
ATOM 1654 C CA . VAL A 1 198 ? 19.615 -6.874 13.563 1.00 27.19 198 VAL A CA 1
ATOM 1655 C C . VAL A 1 198 ? 20.718 -6.167 14.378 1.00 27.28 198 VAL A C 1
ATOM 1656 O O . VAL A 1 198 ? 21.877 -6.149 13.959 1.00 25.53 198 VAL A O 1
ATOM 1660 N N . ARG A 1 199 ? 20.355 -5.650 15.559 1.00 28.29 199 ARG A N 1
ATOM 1661 C CA . ARG A 1 199 ? 21.294 -4.965 16.466 1.00 29.10 199 ARG A CA 1
ATOM 1662 C C . ARG A 1 199 ? 22.352 -5.896 17.063 1.00 29.73 199 ARG A C 1
ATOM 1663 O O . ARG A 1 199 ? 23.530 -5.554 17.086 1.00 29.77 199 ARG A O 1
ATOM 1671 N N . GLU A 1 200 ? 21.925 -7.080 17.505 1.00 31.52 200 GLU A N 1
ATOM 1672 C CA . GLU A 1 200 ? 22.817 -8.077 18.117 1.00 33.03 200 GLU A CA 1
ATOM 1673 C C . GLU A 1 200 ? 23.740 -8.822 17.153 1.00 32.82 200 GLU A C 1
ATOM 1674 O O . GLU A 1 200 ? 24.720 -9.444 17.583 1.00 32.53 200 GLU A O 1
ATOM 1680 N N . SER A 1 201 ? 23.454 -8.717 15.853 1.00 32.63 201 SER A N 1
ATOM 1681 C CA . SER A 1 201 ? 24.240 -9.383 14.809 1.00 32.02 201 SER A CA 1
ATOM 1682 C C . SER A 1 201 ? 25.590 -8.730 14.526 1.00 32.83 201 SER A C 1
ATOM 1683 O O . SER A 1 201 ? 26.519 -9.396 14.065 1.00 32.93 201 SER A O 1
ATOM 1686 N N . GLY A 1 202 ? 25.668 -7.423 14.777 1.00 33.71 202 GLY A N 1
ATOM 1687 C CA . GLY A 1 202 ? 26.886 -6.665 14.540 1.00 35.53 202 GLY A CA 1
ATOM 1688 C C . GLY A 1 202 ? 26.880 -5.861 13.245 1.00 36.72 202 GLY A C 1
ATOM 1689 O O . GLY A 1 202 ? 27.859 -5.168 12.943 1.00 36.98 202 GLY A O 1
ATOM 1690 N N . SER A 1 203 ? 25.765 -5.915 12.508 1.00 36.71 203 SER A N 1
ATOM 1691 C CA . SER A 1 203 ? 25.610 -5.215 11.223 1.00 36.82 203 SER A CA 1
ATOM 1692 C C . SER A 1 203 ? 25.545 -3.688 11.295 1.00 37.65 203 SER A C 1
ATOM 1693 O O . SER A 1 203 ? 25.990 -3.004 10.371 1.00 36.94 203 SER A O 1
ATOM 1696 N N . LEU A 1 204 ? 25.003 -3.169 12.398 1.00 39.07 204 LEU A N 1
ATOM 1697 C CA . LEU A 1 204 ? 24.846 -1.725 12.613 1.00 40.23 204 LEU A CA 1
ATOM 1698 C C . LEU A 1 204 ? 26.036 -1.071 13.322 1.00 41.22 204 LEU A C 1
ATOM 1699 O O . LEU A 1 204 ? 26.012 0.132 13.619 1.00 41.94 204 LEU A O 1
ATOM 1704 N N . SER A 1 205 ? 27.080 -1.861 13.557 1.00 42.16 205 SER A N 1
ATOM 1705 C CA . SER A 1 205 ? 28.292 -1.408 14.234 1.00 43.65 205 SER A CA 1
ATOM 1706 C C . SER A 1 205 ? 29.159 -0.487 13.358 1.00 44.00 205 SER A C 1
ATOM 1707 O O . SER A 1 205 ? 29.324 -0.754 12.162 1.00 44.28 205 SER A O 1
ATOM 1710 N N . PRO A 1 206 ? 29.702 0.619 13.935 1.00 44.17 206 PRO A N 1
ATOM 1711 C CA . PRO A 1 206 ? 30.549 1.582 13.208 1.00 43.55 206 PRO A CA 1
ATOM 1712 C C . PRO A 1 206 ? 31.854 1.091 12.555 1.00 42.77 206 PRO A C 1
ATOM 1713 O O . PRO A 1 206 ? 32.470 1.833 11.784 1.00 42.47 206 PRO A O 1
ATOM 1717 N N . GLU A 1 207 ? 32.250 -0.156 12.829 1.00 42.37 207 GLU A N 1
ATOM 1718 C CA . GLU A 1 207 ? 33.463 -0.747 12.232 1.00 41.43 207 GLU A CA 1
ATOM 1719 C C . GLU A 1 207 ? 33.177 -1.133 10.775 1.00 38.53 207 GLU A C 1
ATOM 1720 O O . GLU A 1 207 ? 34.097 -1.379 9.992 1.00 38.34 207 GLU A O 1
ATOM 1726 N N . HIS A 1 208 ? 31.886 -1.207 10.445 1.00 34.69 208 HIS A N 1
ATOM 1727 C CA . HIS A 1 208 ? 31.416 -1.547 9.105 1.00 31.65 208 HIS A CA 1
ATOM 1728 C C . HIS A 1 208 ? 30.796 -0.322 8.447 1.00 28.75 208 HIS A C 1
ATOM 1729 O O . HIS A 1 208 ? 30.586 0.705 9.098 1.00 27.80 208 HIS A O 1
ATOM 1736 N N . GLY A 1 209 ? 30.498 -0.453 7.153 1.00 26.34 209 GLY A N 1
ATOM 1737 C CA . GLY A 1 209 ? 29.854 0.611 6.397 1.00 23.11 209 GLY A CA 1
ATOM 1738 C C . GLY A 1 209 ? 28.365 0.673 6.741 1.00 20.45 209 GLY A C 1
ATOM 1739 O O . GLY A 1 209 ? 27.888 -0.206 7.469 1.00 19.13 209 GLY A O 1
ATOM 1740 N N . PRO A 1 210 ? 27.595 1.654 6.215 1.00 18.64 210 PRO A N 1
ATOM 1741 C CA . PRO A 1 210 ? 26.158 1.783 6.511 1.00 17.65 210 PRO A CA 1
ATOM 1742 C C . PRO A 1 210 ? 25.294 0.615 6.036 1.00 17.06 210 PRO A C 1
ATOM 1743 O O . PRO A 1 210 ? 25.510 0.081 4.952 1.00 15.94 210 PRO A O 1
ATOM 1747 N N . VAL A 1 211 ? 24.343 0.211 6.879 1.00 16.74 211 VAL A N 1
ATOM 1748 C CA . VAL A 1 211 ? 23.400 -0.875 6.578 1.00 16.85 211 VAL A CA 1
ATOM 1749 C C . VAL A 1 211 ? 22.449 -0.436 5.451 1.00 16.56 211 VAL A C 1
ATOM 1750 O O . VAL A 1 211 ? 22.048 0.725 5.403 1.00 15.28 211 VAL A O 1
ATOM 1754 N N . VAL A 1 212 ? 22.159 -1.351 4.526 1.00 16.88 212 VAL A N 1
ATOM 1755 C CA . VAL A 1 212 ? 21.251 -1.083 3.402 1.00 18.00 212 VAL A CA 1
ATOM 1756 C C . VAL A 1 212 ? 19.823 -1.511 3.789 1.00 18.31 212 VAL A C 1
ATOM 1757 O O . VAL A 1 212 ? 19.598 -2.665 4.132 1.00 19.18 212 VAL A O 1
ATOM 1761 N N . VAL A 1 213 ? 18.884 -0.561 3.771 1.00 18.10 213 VAL A N 1
ATOM 1762 C CA . VAL A 1 213 ? 17.477 -0.818 4.110 1.00 17.64 213 VAL A CA 1
ATOM 1763 C C . VAL A 1 213 ? 16.592 -0.515 2.894 1.00 18.76 213 VAL A C 1
ATOM 1764 O O . VAL A 1 213 ? 16.650 0.587 2.343 1.00 19.84 213 VAL A O 1
ATOM 1768 N N . HIS A 1 214 ? 15.759 -1.477 2.492 1.00 18.31 214 HIS A N 1
ATOM 1769 C CA . HIS A 1 214 ? 14.869 -1.275 1.350 1.00 17.72 214 HIS A CA 1
ATOM 1770 C C . HIS A 1 214 ? 13.484 -1.936 1.445 1.00 17.87 214 HIS A C 1
ATOM 1771 O O . HIS A 1 214 ? 13.227 -2.768 2.320 1.00 16.71 214 HIS A O 1
ATOM 1778 N N . ALA A 1 215 ? 12.613 -1.534 0.518 1.00 17.71 215 ALA A N 1
ATOM 1779 C CA . ALA A 1 215 ? 11.252 -2.056 0.361 1.00 17.97 215 ALA A CA 1
ATOM 1780 C C . ALA A 1 215 ? 11.028 -1.994 -1.160 1.00 18.79 215 ALA A C 1
ATOM 1781 O O . ALA A 1 215 ? 11.937 -2.363 -1.908 1.00 20.03 215 ALA A O 1
ATOM 1783 N N . SER A 1 216 ? 9.855 -1.566 -1.636 1.00 18.41 216 SER A N 1
ATOM 1784 C CA . SER A 1 216 ? 9.641 -1.466 -3.084 1.00 18.72 216 SER A CA 1
ATOM 1785 C C . SER A 1 216 ? 10.238 -0.143 -3.591 1.00 18.79 216 SER A C 1
ATOM 1786 O O . SER A 1 216 ? 11.050 -0.143 -4.513 1.00 18.29 216 SER A O 1
ATOM 1789 N N . ALA A 1 217 ? 9.882 0.962 -2.933 1.00 19.20 217 ALA A N 1
ATOM 1790 C CA . ALA A 1 217 ? 10.400 2.290 -3.276 1.00 18.74 217 ALA A CA 1
ATOM 1791 C C . ALA A 1 217 ? 11.484 2.716 -2.289 1.00 17.98 217 ALA A C 1
ATOM 1792 O O . ALA A 1 217 ? 12.318 3.562 -2.606 1.00 18.90 217 ALA A O 1
ATOM 1794 N N . GLY A 1 218 ? 11.455 2.126 -1.096 1.00 18.64 218 GLY A N 1
ATOM 1795 C CA . GLY A 1 218 ? 12.426 2.430 -0.055 1.00 18.87 218 GLY A CA 1
ATOM 1796 C C . GLY A 1 218 ? 12.194 3.725 0.706 1.00 19.40 218 GLY A C 1
ATOM 1797 O O . GLY A 1 218 ? 13.158 4.400 1.078 1.00 19.89 218 GLY A O 1
ATOM 1798 N N . ILE A 1 219 ? 10.926 4.110 0.868 1.00 19.38 219 ILE A N 1
ATOM 1799 C CA . ILE A 1 219 ? 10.561 5.323 1.604 1.00 19.46 219 ILE A CA 1
ATOM 1800 C C . ILE A 1 219 ? 9.502 5.118 2.698 1.00 20.55 219 ILE A C 1
ATOM 1801 O O . ILE A 1 219 ? 9.617 5.705 3.771 1.00 18.69 219 ILE A O 1
ATOM 1806 N N . GLY A 1 220 ? 8.493 4.278 2.430 1.00 21.97 220 GLY A N 1
ATOM 1807 C CA . GLY A 1 220 ? 7.414 4.033 3.392 1.00 22.58 220 GLY A CA 1
ATOM 1808 C C . GLY A 1 220 ? 7.768 3.201 4.613 1.00 22.65 220 GLY A C 1
ATOM 1809 O O . GLY A 1 220 ? 7.936 3.726 5.720 1.00 22.54 220 GLY A O 1
ATOM 1810 N N . ARG A 1 221 ? 7.905 1.896 4.393 1.00 22.80 221 ARG A N 1
ATOM 1811 C CA . ARG A 1 221 ? 8.260 0.936 5.437 1.00 22.34 221 ARG A CA 1
ATOM 1812 C C . ARG A 1 221 ? 9.695 1.134 5.966 1.00 21.92 221 ARG A C 1
ATOM 1813 O O . ARG A 1 221 ? 9.992 0.791 7.116 1.00 22.03 221 ARG A O 1
ATOM 1821 N N . SER A 1 222 ? 10.560 1.722 5.131 1.00 21.57 222 SER A N 1
ATOM 1822 C CA . SER A 1 222 ? 11.958 2.020 5.489 1.00 21.40 222 SER A CA 1
ATOM 1823 C C . SER A 1 222 ? 12.027 3.192 6.473 1.00 21.14 222 SER A C 1
ATOM 1824 O O . SER A 1 222 ? 12.852 3.192 7.396 1.00 19.59 222 SER A O 1
ATOM 1827 N N . GLY A 1 223 ? 11.129 4.163 6.279 1.00 20.12 223 GLY A N 1
ATOM 1828 C CA . GLY A 1 223 ? 11.049 5.325 7.151 1.00 20.63 223 GLY A CA 1
ATOM 1829 C C . GLY A 1 223 ? 10.636 4.960 8.571 1.00 20.89 223 GLY A C 1
ATOM 1830 O O . GLY A 1 223 ? 11.180 5.509 9.532 1.00 21.14 223 GLY A O 1
ATOM 1831 N N . THR A 1 224 ? 9.719 3.994 8.692 1.00 20.58 224 THR A N 1
ATOM 1832 C CA . THR A 1 224 ? 9.203 3.516 9.980 1.00 20.84 224 THR A CA 1
ATOM 1833 C C . THR A 1 224 ? 10.275 2.752 10.770 1.00 21.75 224 THR A C 1
ATOM 1834 O O . THR A 1 224 ? 10.376 2.908 11.985 1.00 23.20 224 THR A O 1
ATOM 1838 N N . PHE A 1 225 ? 11.078 1.956 10.061 1.00 21.95 225 PHE A N 1
ATOM 1839 C CA . PHE A 1 225 ? 12.175 1.174 10.643 1.00 20.40 225 PHE A CA 1
ATOM 1840 C C . PHE A 1 225 ? 13.282 2.098 11.172 1.00 20.15 225 PHE A C 1
ATOM 1841 O O . PHE A 1 225 ? 13.746 1.926 12.302 1.00 21.30 225 PHE A O 1
ATOM 1849 N N . CYS A 1 226 ? 13.719 3.039 10.330 1.00 18.33 226 CYS A N 1
ATOM 1850 C CA . CYS A 1 226 ? 14.776 3.986 10.686 1.00 15.96 226 CYS A CA 1
ATOM 1851 C C . CYS A 1 226 ? 14.399 5.016 11.759 1.00 16.89 226 CYS A C 1
ATOM 1852 O O . CYS A 1 226 ? 15.234 5.333 12.604 1.00 18.29 226 CYS A O 1
ATOM 1855 N N . LEU A 1 227 ? 13.152 5.497 11.765 1.00 17.37 227 LEU A N 1
ATOM 1856 C CA . LEU A 1 227 ? 12.704 6.474 12.775 1.00 19.35 227 LEU A CA 1
ATOM 1857 C C . LEU A 1 227 ? 12.675 5.860 14.186 1.00 20.88 227 LEU A C 1
ATOM 1858 O O . LEU A 1 227 ? 13.145 6.478 15.140 1.00 21.73 227 LEU A O 1
ATOM 1863 N N . ALA A 1 228 ? 12.186 4.625 14.292 1.00 21.37 228 ALA A N 1
ATOM 1864 C CA . ALA A 1 228 ? 12.114 3.932 15.578 1.00 22.83 228 ALA A CA 1
ATOM 1865 C C . ALA A 1 228 ? 13.505 3.628 16.164 1.00 22.95 228 ALA A C 1
ATOM 1866 O O . ALA A 1 228 ? 13.754 3.908 17.339 1.00 21.09 228 ALA A O 1
ATOM 1868 N N . ASP A 1 229 ? 14.422 3.171 15.304 1.00 23.43 229 ASP A N 1
ATOM 1869 C CA . ASP A 1 229 ? 15.800 2.846 15.688 1.00 24.75 229 ASP A CA 1
ATOM 1870 C C . ASP A 1 229 ? 16.594 4.083 16.158 1.00 25.74 229 ASP A C 1
ATOM 1871 O O . ASP A 1 229 ? 17.291 4.018 17.176 1.00 26.65 229 ASP A O 1
ATOM 1876 N N . THR A 1 230 ? 16.461 5.198 15.432 1.00 25.34 230 THR A N 1
ATOM 1877 C CA . THR A 1 230 ? 17.156 6.448 15.766 1.00 25.52 230 THR A CA 1
ATOM 1878 C C . THR A 1 230 ? 16.653 7.050 17.082 1.00 25.95 230 THR A C 1
ATOM 1879 O O . THR A 1 230 ? 17.462 7.473 17.906 1.00 27.08 230 THR A O 1
ATOM 1883 N N . CYS A 1 231 ? 15.333 7.060 17.280 1.00 26.52 231 CYS A N 1
ATOM 1884 C CA . CYS A 1 231 ? 14.723 7.599 18.499 1.00 27.93 231 CYS A CA 1
ATOM 1885 C C . CYS A 1 231 ? 15.168 6.874 19.779 1.00 29.61 231 CYS A C 1
ATOM 1886 O O . CYS A 1 231 ? 15.417 7.520 20.802 1.00 30.82 231 CYS A O 1
ATOM 1889 N N . LEU A 1 232 ? 15.342 5.552 19.678 1.00 29.81 232 LEU A N 1
ATOM 1890 C CA . LEU A 1 232 ? 15.780 4.709 20.791 1.00 30.28 232 LEU A CA 1
ATOM 1891 C C . LEU A 1 232 ? 17.260 4.906 21.133 1.00 31.96 232 LEU A C 1
ATOM 1892 O O . LEU A 1 232 ? 17.650 4.782 22.297 1.00 32.05 232 LEU A O 1
ATOM 1897 N N . LEU A 1 233 ? 18.070 5.229 20.121 1.00 33.35 233 LEU A N 1
ATOM 1898 C CA . LEU A 1 233 ? 19.501 5.489 20.310 1.00 34.78 233 LEU A CA 1
ATOM 1899 C C . LEU A 1 233 ? 19.706 6.833 21.002 1.00 36.77 233 LEU A C 1
ATOM 1900 O O . LEU A 1 233 ? 20.598 6.974 21.846 1.00 36.61 233 LEU A O 1
ATOM 1905 N N . LEU A 1 234 ? 18.870 7.807 20.624 1.00 38.33 234 LEU A N 1
ATOM 1906 C CA . LEU A 1 234 ? 18.911 9.162 21.169 1.00 40.37 234 LEU A CA 1
ATOM 1907 C C . LEU A 1 234 ? 18.598 9.239 22.659 1.00 42.69 234 LEU A C 1
ATOM 1908 O O . LEU A 1 234 ? 19.251 9.991 23.379 1.00 43.57 234 LEU A O 1
ATOM 1913 N N . MET A 1 235 ? 17.641 8.436 23.128 1.00 43.92 235 MET A N 1
ATOM 1914 C CA . MET A 1 235 ? 17.291 8.451 24.544 1.00 46.07 235 MET A CA 1
ATOM 1915 C C . MET A 1 235 ? 18.231 7.657 25.457 1.00 47.23 235 MET A C 1
ATOM 1916 O O . MET A 1 235 ? 18.147 7.753 26.684 1.00 48.22 235 MET A O 1
ATOM 1921 N N . ASP A 1 236 ? 19.173 6.944 24.849 1.00 48.08 236 ASP A N 1
ATOM 1922 C CA . ASP A 1 236 ? 20.145 6.153 25.590 1.00 49.46 236 ASP A CA 1
ATOM 1923 C C . ASP A 1 236 ? 21.376 6.990 25.942 1.00 51.12 236 ASP A C 1
ATOM 1924 O O . ASP A 1 236 ? 21.919 6.855 27.041 1.00 51.52 236 ASP A O 1
ATOM 1929 N N . LYS A 1 237 ? 21.785 7.874 25.029 1.00 53.36 237 LYS A N 1
ATOM 1930 C CA . LYS A 1 237 ? 22.965 8.717 25.248 1.00 55.62 237 LYS A CA 1
ATOM 1931 C C . LYS A 1 237 ? 22.710 10.187 25.612 1.00 56.51 237 LYS A C 1
ATOM 1932 O O . LYS A 1 237 ? 23.663 10.957 25.766 1.00 57.42 237 LYS A O 1
ATOM 1938 N N . ARG A 1 238 ? 21.444 10.564 25.787 1.00 57.47 238 ARG A N 1
ATOM 1939 C CA . ARG A 1 238 ? 21.100 11.948 26.125 1.00 58.92 238 ARG A CA 1
ATOM 1940 C C . ARG A 1 238 ? 20.952 12.187 27.632 1.00 60.29 238 ARG A C 1
ATOM 1941 O O . ARG A 1 238 ? 21.200 13.300 28.118 1.00 61.10 238 ARG A O 1
ATOM 1949 N N . LYS A 1 239 ? 20.581 11.126 28.355 1.00 60.99 239 LYS A N 1
ATOM 1950 C CA . LYS A 1 239 ? 20.357 11.134 29.812 1.00 62.04 239 LYS A CA 1
ATOM 1951 C C . LYS A 1 239 ? 19.287 12.119 30.312 1.00 61.46 239 LYS A C 1
ATOM 1952 O O . LYS A 1 239 ? 19.419 12.767 31.357 1.00 61.68 239 LYS A O 1
ATOM 1958 N N . ASP A 1 240 ? 18.247 12.220 29.486 1.00 60.77 240 ASP A N 1
ATOM 1959 C CA . ASP A 1 240 ? 17.032 13.014 29.678 1.00 59.79 240 ASP A CA 1
ATOM 1960 C C . ASP A 1 240 ? 16.178 12.503 28.497 1.00 58.83 240 ASP A C 1
ATOM 1961 O O . ASP A 1 240 ? 16.073 13.167 27.460 1.00 58.45 240 ASP A O 1
ATOM 1966 N N . PRO A 1 241 ? 15.595 11.286 28.628 1.00 57.51 241 PRO A N 1
ATOM 1967 C CA . PRO A 1 241 ? 14.759 10.630 27.611 1.00 55.84 241 PRO A CA 1
ATOM 1968 C C . PRO A 1 241 ? 13.484 11.322 27.148 1.00 54.33 241 PRO A C 1
ATOM 1969 O O . PRO A 1 241 ? 13.019 11.080 26.031 1.00 54.66 241 PRO A O 1
ATOM 1973 N N . SER A 1 242 ? 12.930 12.175 28.004 1.00 52.50 242 SER A N 1
ATOM 1974 C CA . SER A 1 242 ? 11.697 12.906 27.715 1.00 50.88 242 SER A CA 1
ATOM 1975 C C . SER A 1 242 ? 11.853 14.053 26.709 1.00 49.51 242 SER A C 1
ATOM 1976 O O . SER A 1 242 ? 10.856 14.578 26.202 1.00 49.32 242 SER A O 1
ATOM 1979 N N . SER A 1 243 ? 13.103 14.397 26.392 1.00 47.61 243 SER A N 1
ATOM 1980 C CA . SER A 1 243 ? 13.418 15.477 25.454 1.00 46.39 243 SER A CA 1
ATOM 1981 C C . SER A 1 243 ? 13.473 15.077 23.971 1.00 45.60 243 SER A C 1
ATOM 1982 O O . SER A 1 243 ? 13.728 15.926 23.108 1.00 45.42 243 SER A O 1
ATOM 1985 N N . VAL A 1 244 ? 13.221 13.797 23.682 1.00 44.35 244 VAL A N 1
ATOM 1986 C CA . VAL A 1 244 ? 13.230 13.272 22.308 1.00 42.54 244 VAL A CA 1
ATOM 1987 C C . VAL A 1 244 ? 11.895 13.557 21.605 1.00 41.75 244 VAL A C 1
ATOM 1988 O O . VAL A 1 244 ? 10.840 13.090 22.047 1.00 40.98 244 VAL A O 1
ATOM 1992 N N . ASP A 1 245 ? 11.961 14.360 20.539 1.00 40.83 245 ASP A N 1
ATOM 1993 C CA . ASP A 1 245 ? 10.784 14.729 19.748 1.00 40.63 245 ASP A CA 1
ATOM 1994 C C . ASP A 1 245 ? 10.804 13.927 18.448 1.00 39.80 245 ASP A C 1
ATOM 1995 O O . ASP A 1 245 ? 11.671 14.127 17.597 1.00 40.07 245 ASP A O 1
ATOM 2000 N N . ILE A 1 246 ? 9.807 13.058 18.301 1.00 39.07 246 ILE A N 1
ATOM 2001 C CA . ILE A 1 246 ? 9.646 12.171 17.147 1.00 38.20 246 ILE A CA 1
ATOM 2002 C C . ILE A 1 246 ? 9.434 12.904 15.820 1.00 37.06 246 ILE A C 1
ATOM 2003 O O . ILE A 1 246 ? 10.092 12.579 14.828 1.00 37.27 246 ILE A O 1
ATOM 2008 N N . LYS A 1 247 ? 8.553 13.905 15.824 1.00 35.35 247 LYS A N 1
ATOM 2009 C CA . LYS A 1 247 ? 8.231 14.685 14.627 1.00 34.88 247 LYS A CA 1
ATOM 2010 C C . LYS A 1 247 ? 9.427 15.452 14.078 1.00 34.43 247 LYS A C 1
ATOM 2011 O O . LYS A 1 247 ? 9.616 15.514 12.863 1.00 35.45 247 LYS A O 1
ATOM 2017 N N . LYS A 1 248 ? 10.259 15.965 14.985 1.00 33.68 248 LYS A N 1
ATOM 2018 C CA . LYS A 1 248 ? 11.457 16.726 14.636 1.00 33.04 248 LYS A CA 1
ATOM 2019 C C . LYS A 1 248 ? 12.568 15.839 14.044 1.00 31.23 248 LYS A C 1
ATOM 2020 O O . LYS A 1 248 ? 13.295 16.276 13.145 1.00 30.98 248 LYS A O 1
ATOM 2026 N N . VAL A 1 249 ? 12.673 14.600 14.541 1.00 28.91 249 VAL A N 1
ATOM 2027 C CA . VAL A 1 249 ? 13.665 13.619 14.074 1.00 26.40 249 VAL A CA 1
ATOM 2028 C C . VAL A 1 249 ? 13.311 13.140 12.654 1.00 25.35 249 VAL A C 1
ATOM 2029 O O . VAL A 1 249 ? 14.205 12.931 11.829 1.00 24.75 249 VAL A O 1
ATOM 2033 N N . LEU A 1 250 ? 12.011 13.022 12.375 1.00 23.60 250 LEU A N 1
ATOM 2034 C CA . LEU A 1 250 ? 11.515 12.616 11.058 1.00 23.07 250 LEU A CA 1
ATOM 2035 C C . LEU A 1 250 ? 11.802 13.716 10.016 1.00 23.21 250 LEU A C 1
ATOM 2036 O O . LEU A 1 250 ? 12.153 13.413 8.869 1.00 24.78 250 LEU A O 1
ATOM 2041 N N . LEU A 1 251 ? 11.693 14.978 10.437 1.00 21.69 251 LEU A N 1
ATOM 2042 C CA . LEU A 1 251 ? 11.963 16.121 9.565 1.00 21.65 251 LEU A CA 1
ATOM 2043 C C . LEU A 1 251 ? 13.457 16.235 9.225 1.00 21.56 251 LEU A C 1
ATOM 2044 O O . LEU A 1 251 ? 13.806 16.667 8.128 1.00 22.78 251 LEU A O 1
ATOM 2049 N N . GLU A 1 252 ? 14.318 15.787 10.148 1.00 21.04 252 GLU A N 1
ATOM 2050 C CA . GLU A 1 252 ? 15.777 15.787 9.962 1.00 21.52 252 GLU A CA 1
ATOM 2051 C C . GLU A 1 252 ? 16.144 14.682 8.957 1.00 21.41 252 GLU A C 1
ATOM 2052 O O . GLU A 1 252 ? 17.014 14.870 8.107 1.00 21.83 252 GLU A O 1
ATOM 2058 N N . MET A 1 253 ? 15.412 13.570 9.027 1.00 22.06 253 MET A N 1
ATOM 2059 C CA . MET A 1 253 ? 15.590 12.420 8.141 1.00 22.03 253 MET A CA 1
ATOM 2060 C C . MET A 1 253 ? 15.171 12.736 6.700 1.00 21.78 253 MET A C 1
ATOM 2061 O O . MET A 1 253 ? 15.856 12.339 5.756 1.00 21.93 253 MET A O 1
ATOM 2066 N N . ARG A 1 254 ? 14.105 13.528 6.542 1.00 22.10 254 ARG A N 1
ATOM 2067 C CA . ARG A 1 254 ? 13.598 13.926 5.217 1.00 21.29 254 ARG A CA 1
ATOM 2068 C C . ARG A 1 254 ? 14.419 14.988 4.480 1.00 21.85 254 ARG A C 1
ATOM 2069 O O . ARG A 1 254 ? 14.015 15.474 3.414 1.00 22.70 254 ARG A O 1
ATOM 2077 N N . LYS A 1 255 ? 15.563 15.351 5.060 1.00 20.92 255 LYS A N 1
ATOM 2078 C CA . LYS A 1 255 ? 16.485 16.307 4.450 1.00 20.43 255 LYS A CA 1
ATOM 2079 C C . LYS A 1 255 ? 17.414 15.509 3.529 1.00 19.69 255 LYS A C 1
ATOM 2080 O O . LYS A 1 255 ? 18.076 16.081 2.660 1.00 21.72 255 LYS A O 1
ATOM 2086 N N . PHE A 1 256 ? 17.429 14.187 3.724 1.00 18.02 256 PHE A N 1
ATOM 2087 C CA . PHE A 1 256 ? 18.272 13.258 2.962 1.00 17.28 256 PHE A CA 1
ATOM 2088 C C . PHE A 1 256 ? 17.553 12.413 1.894 1.00 17.13 256 PHE A C 1
ATOM 2089 O O . PHE A 1 256 ? 18.188 11.986 0.926 1.00 16.91 256 PHE A O 1
ATOM 2097 N N . ARG A 1 257 ? 16.254 12.148 2.086 1.00 16.29 257 ARG A N 1
ATOM 2098 C CA . ARG A 1 257 ? 15.428 11.387 1.125 1.00 15.89 257 ARG A CA 1
ATOM 2099 C C . ARG A 1 257 ? 13.951 11.767 1.303 1.00 16.94 257 ARG A C 1
ATOM 2100 O O . ARG A 1 257 ? 13.456 11.837 2.430 1.00 14.69 257 ARG A O 1
ATOM 2108 N N . MET A 1 258 ? 13.263 11.991 0.179 1.00 17.59 258 MET A N 1
ATOM 2109 C CA . MET A 1 258 ? 11.845 12.382 0.152 1.00 18.03 258 MET A CA 1
ATOM 2110 C C . MET A 1 258 ? 10.844 11.327 0.623 1.00 17.93 258 MET A C 1
ATOM 2111 O O . MET A 1 258 ? 11.097 10.128 0.514 1.00 17.85 258 MET A O 1
ATOM 2116 N N . GLY A 1 259 ? 9.733 11.815 1.185 1.00 18.57 259 GLY A N 1
ATOM 2117 C CA . GLY A 1 259 ? 8.622 10.988 1.642 1.00 16.79 259 GLY A CA 1
ATOM 2118 C C . GLY A 1 259 ? 8.753 9.877 2.660 1.00 17.14 259 GLY A C 1
ATOM 2119 O O . GLY A 1 259 ? 7.960 8.932 2.604 1.00 17.02 259 GLY A O 1
ATOM 2120 N N . LEU A 1 260 ? 9.719 9.969 3.579 1.00 17.86 260 LEU A N 1
ATOM 2121 C CA . LEU A 1 260 ? 9.906 8.940 4.621 1.00 18.34 260 LEU A CA 1
ATOM 2122 C C . LEU A 1 260 ? 8.679 8.892 5.540 1.00 18.88 260 LEU A C 1
ATOM 2123 O O . LEU A 1 260 ? 8.348 9.892 6.187 1.00 17.96 260 LEU A O 1
ATOM 2128 N N . ILE A 1 261 ? 8.023 7.716 5.530 1.00 19.81 261 ILE A N 1
ATOM 2129 C CA . ILE A 1 261 ? 6.765 7.348 6.221 1.00 20.21 261 ILE A CA 1
ATOM 2130 C C . ILE A 1 261 ? 5.625 7.814 5.293 1.00 22.05 261 ILE A C 1
ATOM 2131 O O . ILE A 1 261 ? 5.475 9.011 5.022 1.00 20.86 261 ILE A O 1
ATOM 2136 N N . GLN A 1 262 ? 4.864 6.849 4.773 1.00 22.90 262 GLN A N 1
ATOM 2137 C CA . GLN A 1 262 ? 3.795 7.132 3.815 1.00 24.46 262 GLN A CA 1
ATOM 2138 C C . GLN A 1 262 ? 2.350 7.347 4.275 1.00 25.41 262 GLN A C 1
ATOM 2139 O O . GLN A 1 262 ? 1.560 7.932 3.523 1.00 26.45 262 GLN A O 1
ATOM 2145 N N . THR A 1 263 ? 1.987 6.851 5.462 1.00 25.42 263 THR A N 1
ATOM 2146 C CA . THR A 1 263 ? 0.622 7.025 5.998 1.00 25.76 263 THR A CA 1
ATOM 2147 C C . THR A 1 263 ? 0.628 7.536 7.446 1.00 25.92 263 THR A C 1
ATOM 2148 O O . THR A 1 263 ? 1.660 7.503 8.125 1.00 26.80 263 THR A O 1
ATOM 2152 N N . ALA A 1 264 ? -0.545 7.967 7.915 1.00 26.0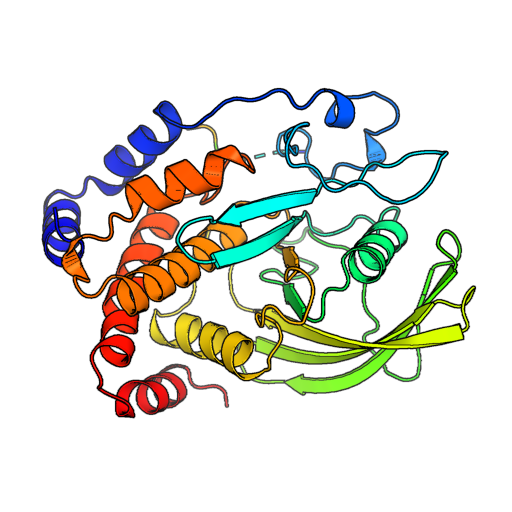2 264 ALA A N 1
ATOM 2153 C CA . ALA A 1 264 ? -0.733 8.469 9.275 1.00 25.65 264 ALA A CA 1
ATOM 2154 C C . ALA A 1 264 ? -0.629 7.336 10.291 1.00 25.44 264 ALA A C 1
ATOM 2155 O O . ALA A 1 264 ? -0.124 7.535 11.396 1.00 25.50 264 ALA A O 1
ATOM 2157 N N . ASP A 1 265 ? -1.056 6.139 9.888 1.00 25.79 265 ASP A N 1
ATOM 2158 C CA . ASP A 1 265 ? -0.991 4.964 10.754 1.00 26.14 265 ASP A CA 1
ATOM 2159 C C . ASP A 1 265 ? 0.447 4.435 10.913 1.00 25.97 265 ASP A C 1
ATOM 2160 O O . ASP A 1 265 ? 0.760 3.780 11.913 1.00 25.37 265 ASP A O 1
ATOM 2165 N N . GLN A 1 266 ? 1.319 4.745 9.946 1.00 25.84 266 GLN A N 1
ATOM 2166 C CA . GLN A 1 266 ? 2.734 4.348 10.025 1.00 25.46 266 GLN A CA 1
ATOM 2167 C C . GLN A 1 266 ? 3.424 5.262 11.049 1.00 24.84 266 GLN A C 1
ATOM 2168 O O . GLN A 1 266 ? 4.324 4.824 11.776 1.00 23.94 266 GLN A O 1
ATOM 2174 N N . LEU A 1 267 ? 2.928 6.501 11.158 1.00 24.18 267 LEU A N 1
ATOM 2175 C CA . LEU A 1 267 ? 3.452 7.470 12.125 1.00 26.08 267 LEU A CA 1
ATOM 2176 C C . LEU A 1 267 ? 2.987 7.082 13.534 1.00 26.79 267 LEU A C 1
ATOM 2177 O O . LEU A 1 267 ? 3.774 7.139 14.482 1.00 27.29 267 LEU A O 1
ATOM 2182 N N . ARG A 1 268 ? 1.738 6.620 13.642 1.00 27.65 268 ARG A N 1
ATOM 2183 C CA . ARG A 1 268 ? 1.160 6.189 14.922 1.00 28.94 268 ARG A CA 1
ATOM 2184 C C . ARG A 1 268 ? 1.900 4.951 15.449 1.00 29.12 268 ARG A C 1
ATOM 2185 O O . ARG A 1 268 ? 2.176 4.855 16.650 1.00 29.14 268 ARG A O 1
ATOM 2193 N N . PHE A 1 269 ? 2.278 4.054 14.533 1.00 28.37 269 PHE A N 1
ATOM 2194 C CA . PHE A 1 269 ? 3.003 2.839 14.897 1.00 28.24 269 PHE A CA 1
ATOM 2195 C C . PHE A 1 269 ? 4.405 3.151 15.436 1.00 28.14 269 PHE A C 1
ATOM 2196 O O . PHE A 1 269 ? 4.885 2.453 16.337 1.00 28.01 269 PHE A O 1
ATOM 2204 N N . SER A 1 270 ? 5.052 4.176 14.874 1.00 27.71 270 SER A N 1
ATOM 2205 C CA . SER A 1 270 ? 6.394 4.593 15.301 1.00 27.70 270 SER A CA 1
ATOM 2206 C C . SER A 1 270 ? 6.390 5.063 16.751 1.00 27.22 270 SER A C 1
ATOM 2207 O O . SER A 1 270 ? 7.348 4.823 17.475 1.00 27.73 270 SER A O 1
ATOM 2210 N N . TYR A 1 271 ? 5.277 5.674 17.171 1.00 28.04 271 TYR A N 1
ATOM 2211 C CA . TYR A 1 271 ? 5.079 6.146 18.547 1.00 28.55 271 TYR A CA 1
ATOM 2212 C C . TYR A 1 271 ? 4.967 4.933 19.469 1.00 28.98 271 TYR A C 1
ATOM 2213 O O . TYR A 1 271 ? 5.736 4.821 20.424 1.00 29.62 271 TYR A O 1
ATOM 2222 N N . LEU A 1 272 ? 4.089 3.987 19.105 1.00 28.87 272 LEU A N 1
ATOM 2223 C CA . LEU A 1 272 ? 3.855 2.747 19.867 1.00 29.16 272 LEU A CA 1
ATOM 2224 C C . LEU A 1 272 ? 5.116 1.912 20.050 1.00 29.54 272 LEU A C 1
ATOM 2225 O O . LEU A 1 272 ? 5.363 1.384 21.139 1.00 30.02 272 LEU A O 1
ATOM 2230 N N . ALA A 1 273 ? 5.932 1.862 18.994 1.00 29.26 273 ALA A N 1
ATOM 2231 C CA . ALA A 1 273 ? 7.188 1.121 18.972 1.00 29.09 273 ALA A CA 1
ATOM 2232 C C . ALA A 1 273 ? 8.272 1.734 19.866 1.00 30.13 273 ALA A C 1
ATOM 2233 O O . ALA A 1 273 ? 8.987 1.002 20.561 1.00 31.04 273 ALA A O 1
ATOM 2235 N N . VAL A 1 274 ? 8.366 3.067 19.873 1.00 30.01 274 VAL A N 1
ATOM 2236 C CA . VAL A 1 274 ? 9.359 3.784 20.688 1.00 29.97 274 VAL A CA 1
ATOM 2237 C C . VAL A 1 274 ? 8.998 3.774 22.188 1.00 30.76 274 VAL A C 1
ATOM 2238 O O . VAL A 1 274 ? 9.888 3.621 23.035 1.00 30.58 274 VAL A O 1
ATOM 2242 N N . ILE A 1 275 ? 7.702 3.884 22.496 1.00 31.41 275 ILE A N 1
ATOM 2243 C CA . ILE A 1 275 ? 7.204 3.869 23.881 1.0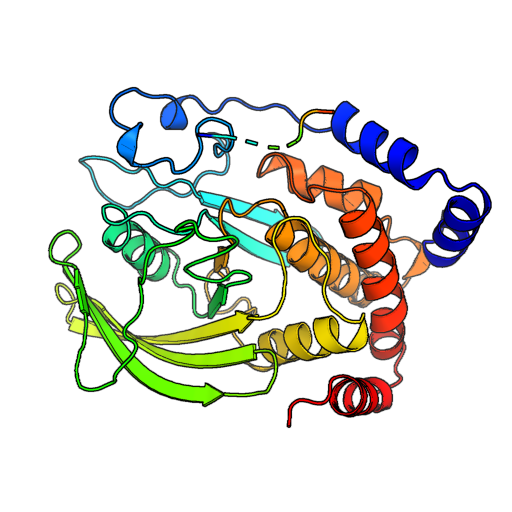0 34.24 275 ILE A CA 1
ATOM 2244 C C . ILE A 1 275 ? 7.456 2.498 24.536 1.00 34.87 275 ILE A C 1
ATOM 2245 O O . ILE A 1 275 ? 7.935 2.429 25.671 1.00 35.75 275 ILE A O 1
ATOM 2250 N N . GLU A 1 276 ? 7.202 1.427 23.779 1.00 35.59 276 GLU A N 1
ATOM 2251 C CA . GLU A 1 276 ? 7.392 0.051 24.244 1.00 35.37 276 GLU A CA 1
ATOM 2252 C C . GLU A 1 276 ? 8.875 -0.296 24.374 1.00 35.47 276 GLU A C 1
ATOM 2253 O O . GLU A 1 276 ? 9.280 -0.934 25.351 1.00 35.52 276 GLU A O 1
ATOM 2259 N N . GLY A 1 277 ? 9.678 0.192 23.424 1.00 35.67 277 GLY A N 1
ATOM 2260 C CA . GLY A 1 277 ? 11.113 -0.051 23.425 1.00 35.29 277 GLY A CA 1
ATOM 2261 C C . GLY A 1 277 ? 11.877 0.736 24.478 1.00 36.84 277 GLY A C 1
ATOM 2262 O O . GLY A 1 277 ? 13.033 0.415 24.777 1.00 36.91 277 GLY A O 1
ATOM 2263 N N . ALA A 1 278 ? 11.232 1.768 25.030 1.00 37.54 278 ALA A N 1
ATOM 2264 C CA . ALA A 1 278 ? 11.814 2.621 26.070 1.00 38.78 278 ALA A CA 1
ATOM 2265 C C . ALA A 1 278 ? 11.975 1.885 27.406 1.00 39.80 278 ALA A C 1
ATOM 2266 O O . ALA A 1 278 ? 12.793 2.282 28.239 1.00 40.45 278 ALA A O 1
ATOM 2268 N N . LYS A 1 279 ? 11.226 0.792 27.575 1.00 40.94 279 LYS A N 1
ATOM 2269 C CA . LYS A 1 279 ? 11.276 -0.039 28.785 1.00 42.78 279 LYS A CA 1
ATOM 2270 C C . LYS A 1 279 ? 12.624 -0.753 28.958 1.00 44.09 279 LYS A C 1
ATOM 2271 O O . LYS A 1 279 ? 13.109 -0.889 30.085 1.00 44.16 279 LYS A O 1
ATOM 2277 N N . PHE A 1 280 ? 13.233 -1.159 27.838 1.00 45.39 280 PHE A N 1
ATOM 2278 C CA . PHE A 1 280 ? 14.539 -1.839 27.820 1.00 47.96 280 PHE A CA 1
ATOM 2279 C C . PHE A 1 280 ? 15.667 -0.851 28.145 1.00 50.00 280 PHE A C 1
ATOM 2280 O O . PHE A 1 280 ? 16.616 -1.196 28.857 1.00 50.62 280 PHE A O 1
ATOM 2288 N N . ILE A 1 281 ? 15.550 0.365 27.604 1.00 52.10 281 ILE A N 1
ATOM 2289 C CA . ILE A 1 281 ? 16.524 1.447 27.798 1.00 53.63 281 ILE A CA 1
ATOM 2290 C C . ILE A 1 281 ? 16.531 1.902 29.270 1.00 54.71 281 ILE A C 1
ATOM 2291 O O . ILE A 1 281 ? 17.580 2.265 29.809 1.00 55.16 281 ILE A O 1
ATOM 2296 N N . MET A 1 282 ? 15.368 1.789 29.917 1.00 56.30 282 MET A N 1
ATOM 2297 C CA . MET A 1 282 ? 15.168 2.149 31.324 1.00 57.70 282 MET A CA 1
ATOM 2298 C C . MET A 1 282 ? 15.775 1.166 32.338 1.00 57.62 282 MET A C 1
ATOM 2299 O O . MET A 1 282 ? 15.702 1.401 33.550 1.00 57.55 282 MET A O 1
ATOM 2304 N N . GLY A 1 283 ? 16.352 0.068 31.840 1.00 57.08 283 GLY A N 1
ATOM 2305 C CA . GLY A 1 283 ? 16.982 -0.919 32.706 1.00 56.72 283 GLY A CA 1
ATOM 2306 C C . GLY A 1 283 ? 16.296 -2.263 32.909 1.00 56.00 283 GLY A C 1
ATOM 2307 O O . GLY A 1 283 ? 16.880 -3.155 33.533 1.00 56.28 283 GLY A O 1
ATOM 2308 N N . ASP A 1 284 ? 15.070 -2.410 32.403 1.00 55.08 284 ASP A N 1
ATOM 2309 C CA . ASP A 1 284 ? 14.309 -3.658 32.529 1.00 54.53 284 ASP A CA 1
ATOM 2310 C C . ASP A 1 284 ? 14.696 -4.632 31.395 1.00 54.66 284 ASP A C 1
ATOM 2311 O O . ASP A 1 284 ? 14.141 -4.578 30.293 1.00 53.92 284 ASP A O 1
ATOM 2316 N N . SER A 1 285 ? 15.650 -5.518 31.694 1.00 54.54 285 SER A N 1
ATOM 2317 C CA . SER A 1 285 ? 16.172 -6.517 30.745 1.00 54.54 285 SER A CA 1
ATOM 2318 C C . SER A 1 285 ? 15.187 -7.615 30.334 1.00 53.42 285 SER A C 1
ATOM 2319 O O . SER A 1 285 ? 15.267 -8.138 29.216 1.00 53.49 285 SER A O 1
ATOM 2322 N N . SER A 1 286 ? 14.244 -7.920 31.227 1.00 51.65 286 SER A N 1
ATOM 2323 C CA . SER A 1 286 ? 13.238 -8.963 31.020 1.00 50.05 286 SER A CA 1
ATOM 2324 C C . SER A 1 286 ? 12.228 -8.763 29.885 1.00 49.04 286 SER A C 1
ATOM 2325 O O . SER A 1 286 ? 11.640 -9.742 29.418 1.00 48.42 286 SER A O 1
ATOM 2328 N N . VAL A 1 287 ? 12.046 -7.520 29.427 1.00 48.36 287 VAL A N 1
ATOM 2329 C CA . VAL A 1 287 ? 11.092 -7.237 28.346 1.00 48.14 287 VAL A CA 1
ATOM 2330 C C . VAL A 1 287 ? 11.510 -7.743 26.964 1.00 47.55 287 VAL A C 1
ATOM 2331 O O . VAL A 1 287 ? 10.662 -7.915 26.088 1.00 46.97 287 VAL A O 1
ATOM 2335 N N . GLN A 1 288 ? 12.804 -8.032 26.803 1.00 47.43 288 GLN A N 1
ATOM 2336 C CA . GLN A 1 288 ? 13.349 -8.551 25.545 1.00 47.78 288 GLN A CA 1
ATOM 2337 C C . GLN A 1 288 ? 12.844 -9.984 25.336 1.00 48.55 288 GLN A C 1
ATOM 2338 O O . GLN A 1 288 ? 12.448 -10.355 24.228 1.00 49.09 288 GLN A O 1
ATOM 2344 N N . ASP A 1 289 ? 12.786 -10.743 26.432 1.00 48.65 289 ASP A N 1
ATOM 2345 C CA . ASP A 1 289 ? 12.316 -12.129 26.419 1.00 49.52 289 ASP A CA 1
ATOM 2346 C C . ASP A 1 289 ? 10.792 -12.209 26.275 1.00 49.38 289 ASP A C 1
ATOM 2347 O O . ASP A 1 289 ? 10.265 -13.189 25.742 1.00 49.22 289 ASP A O 1
ATOM 2352 N N . GLN A 1 290 ? 10.108 -11.145 26.705 1.00 49.44 290 GLN A N 1
ATOM 2353 C CA . GLN A 1 290 ? 8.651 -11.041 26.619 1.00 50.30 290 GLN A CA 1
ATOM 2354 C C . GLN A 1 290 ? 8.217 -10.723 25.189 1.00 50.33 290 GLN A C 1
ATOM 2355 O O . GLN A 1 290 ? 7.090 -11.033 24.800 1.00 50.51 290 GLN A O 1
ATOM 2361 N N . TRP A 1 291 ? 9.115 -10.094 24.423 1.00 50.06 291 TRP A N 1
ATOM 2362 C CA . TRP A 1 291 ? 8.858 -9.741 23.022 1.00 50.35 291 TRP A CA 1
ATOM 2363 C C . TRP A 1 291 ? 8.967 -10.969 22.124 1.00 51.21 291 TRP A C 1
ATOM 2364 O O . TRP A 1 291 ? 8.212 -11.101 21.158 1.00 50.92 291 TRP A O 1
ATOM 2375 N N . LYS A 1 292 ? 9.894 -11.866 22.472 1.00 53.33 292 LYS A N 1
ATOM 2376 C CA . LYS A 1 292 ? 10.135 -13.103 21.725 1.00 56.16 292 LYS A CA 1
ATOM 2377 C C . LYS A 1 292 ? 8.958 -14.081 21.835 1.00 57.39 292 LYS A C 1
ATOM 2378 O O . LYS A 1 292 ? 8.635 -14.771 20.866 1.00 57.66 292 LYS A O 1
ATOM 2384 N N . GLU A 1 293 ? 8.306 -14.096 23.000 1.00 59.15 293 GLU A N 1
ATOM 2385 C CA . GLU A 1 293 ? 7.153 -14.966 23.256 1.00 60.87 293 GLU A CA 1
ATOM 2386 C C . GLU A 1 293 ? 5.856 -14.424 22.654 1.00 60.74 293 GLU A C 1
ATOM 2387 O O . GLU A 1 293 ? 4.997 -15.201 22.232 1.00 61.03 293 GLU A O 1
ATOM 2393 N N . LEU A 1 294 ? 5.734 -13.095 22.605 1.00 60.93 294 LEU A N 1
ATOM 2394 C CA . LEU A 1 294 ? 4.557 -12.415 22.050 1.00 61.33 294 LEU A CA 1
ATOM 2395 C C . LEU A 1 294 ? 4.562 -12.324 20.522 1.00 61.42 294 LEU A C 1
ATOM 2396 O O . LEU A 1 294 ? 3.531 -12.024 19.911 1.00 60.94 294 LEU A O 1
ATOM 2401 N N . SER A 1 295 ? 5.725 -12.576 19.918 1.00 62.13 295 SER A N 1
ATOM 2402 C CA . SER A 1 295 ? 5.889 -12.535 18.463 1.00 62.95 295 SER A CA 1
ATOM 2403 C C . SER A 1 295 ? 5.518 -13.863 17.796 1.00 63.43 295 SER A C 1
ATOM 2404 O O . SER A 1 295 ? 5.101 -13.881 16.632 1.00 63.24 295 SER A O 1
ATOM 2407 N N . HIS A 1 296 ? 5.659 -14.954 18.561 1.00 64.27 296 HIS A N 1
ATOM 2408 C CA . HIS A 1 296 ? 5.367 -16.342 18.153 1.00 65.42 296 HIS A CA 1
ATOM 2409 C C . HIS A 1 296 ? 6.129 -16.799 16.898 1.00 65.61 296 HIS A C 1
ATOM 2410 O O . HIS A 1 296 ? 5.523 -17.178 15.886 1.00 64.70 296 HIS A O 1
ATOM 2417 N N . GLU A 1 297 ? 7.460 -16.772 16.986 1.00 66.03 297 GLU A N 1
ATOM 2418 C CA . GLU A 1 297 ? 8.336 -17.161 15.876 1.00 66.93 297 GLU A CA 1
ATOM 2419 C C . GLU A 1 297 ? 8.526 -18.678 15.683 1.00 68.23 297 GLU A C 1
ATOM 2420 O O . GLU A 1 297 ? 9.605 -19.144 15.302 1.00 68.91 297 GLU A O 1
ATOM 2426 N N . ASP A 1 298 ? 7.448 -19.431 15.919 1.00 69.93 298 ASP A N 1
ATOM 2427 C CA . ASP A 1 298 ? 7.431 -20.893 15.782 1.00 70.60 298 ASP A CA 1
ATOM 2428 C C . ASP A 1 298 ? 6.330 -21.340 14.816 1.00 70.60 298 ASP A C 1
ATOM 2429 O O . ASP A 1 298 ? 5.171 -20.892 14.974 1.00 70.36 298 ASP A O 1
ATOM 2435 N N . THR B 2 2 ? 4.355 4.326 -14.165 1.00 51.33 1160 THR B N 1
ATOM 2436 C CA . THR B 2 2 ? 3.790 3.821 -12.877 1.00 51.08 1160 THR B CA 1
ATOM 2437 C C . THR B 2 2 ? 4.219 4.696 -11.680 1.00 50.28 1160 THR B C 1
ATOM 2438 O O . THR B 2 2 ? 5.359 5.178 -11.624 1.00 49.63 1160 THR B O 1
ATOM 2442 N N . ASP B 2 3 ? 3.269 4.934 -10.769 1.00 48.95 1161 ASP B N 1
ATOM 2443 C CA . ASP B 2 3 ? 3.471 5.756 -9.569 1.00 48.33 1161 ASP B CA 1
ATOM 2444 C C . ASP B 2 3 ? 3.380 4.968 -8.251 1.00 47.12 1161 ASP B C 1
ATOM 2445 O O . ASP B 2 3 ? 2.882 3.840 -8.228 1.00 46.87 1161 ASP B O 1
ATOM 2482 N N . ARG B 2 6 ? 1.801 8.843 -2.354 1.00 63.13 1164 ARG B N 1
ATOM 2483 C CA . ARG B 2 6 ? 0.444 9.245 -1.981 1.00 65.61 1164 ARG B CA 1
ATOM 2484 C C . ARG B 2 6 ? 0.489 10.745 -1.661 1.00 66.64 1164 ARG B C 1
ATOM 2485 O O . ARG B 2 6 ? 1.061 11.150 -0.641 1.00 66.60 1164 ARG B O 1
ATOM 2493 N N . LYS B 2 7 ? -0.052 11.557 -2.570 1.00 67.88 1165 LYS B N 1
ATOM 2494 C CA . LYS B 2 7 ? -0.086 13.013 -2.409 1.00 69.31 1165 LYS B CA 1
ATOM 2495 C C . LYS B 2 7 ? -1.514 13.517 -2.143 1.00 70.33 1165 LYS B C 1
ATOM 2496 O O . LYS B 2 7 ? -2.165 14.093 -3.026 1.00 70.95 1165 LYS B O 1
ATOM 2498 N N .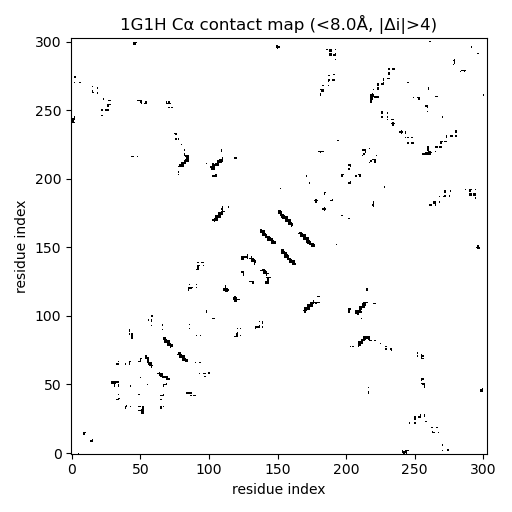 GLY B 2 8 ? -1.985 13.287 -0.913 1.00 71.12 1166 GLY B N 1
ATOM 2499 C CA . GLY B 2 8 ? -3.326 13.688 -0.503 1.00 71.77 1166 GLY B CA 1
ATOM 2500 C C . GLY B 2 8 ? -3.467 15.142 -0.088 1.00 72.31 1166 GLY B C 1
ATOM 2501 O O . GLY B 2 8 ? -2.889 15.525 0.950 1.00 72.70 1166 GLY B O 1
#

CATH classification: 3.90.190.10

Sequence (303 aa):
MEMEKEFEQIDKSGSWAAIYQDIRHEASDFPCRVAKLPKNKNRNRYRDVSPFDHSRIKLHQEDNDYINASLIKMEEAQRSYILTQGPLPNTCGHFWEMVWEQKSRGVVMLNRVMEKGSLKCAQYWPQKEEKEMIFEDTNLKLTLISEDIKSYYTVRQLELENLTTQETREILHFHYTTWPDFGVPESPASFLNFLFKVRESGSLSPEHGPVVVHASAGIGRSGTFCLADTCLLLMDKRKDPSSVDIKKVLLEMRKFRMGLIQTADQLRFSYLAVIEGAKFIMGDSSVQDQWKELSHEDTDRKG

Radius of gyration: 19.21 Å; Cα contacts (8 Å, |Δi|>4): 555; chains: 2; bounding box: 49×46×52 Å

Secondary structure (DSSP, 8-state):
--HHHHHHHHHHHT-HHHHHHHHHHH------TTTTSGGGGGG-S-TT----TTTB---S-SS----SEEEEEETTTTEEEEEEPPPPTTTHHHHHHHHHHTT--EEEE-S-SEETTEE-S---S-SSTTS-EEETTTTEEEEEEEEEE-SSEEEEEEEEEETTT--EEEEEEEEE-S--TT---S-HHHHHHHHHHHHHHTTTSTTS-PEEEESSSSSHHHHHHHHHHHHHHHHHHSS-GGG--HHHHHHHHTTTSTT-S-SHHHHHHHHHHHHHHHHHHTT-TTHHHHHHHHHT--/-----

Foldseek 3Di:
DFLVVVLVVCVVVVCLQVLVVVLQVLADDADQVLCPDPVNPVQAPDPVFAFHPVFAAFQPDDPGRDHRKGWQQDDLLGFIAIFHAAGDPVCLLVVVSSCVVLQAAEEEEEEDQDAPNDGLHDPSADPDQVDWDADVVQGKIKGWDDKDAWDFKIKTWMWIARRVVRDIGIHIYIYGYPAHDLGDDPALLQLVLSLVVCVVVCRRPPVGGHYYYYYRGRAAVVLLSVLLVSLLSNLLPVVCSRPRDSSVSSSSRSVTTPRHHPDSVSSSSSSRNNVLSVCVSVPPVCVSVVSVVVNRGD/DQDDD

B-factor: mean 31.37, std 13.8, range [3.52, 100.0]